Protein AF-A0AAD9PSX9-F1 (afdb_monomer_lite)

InterPro domains:
  IPR021893 ZMYM2-like/QRICH1, C-terminal domain [PF12012] (114-199)
  IPR052787 Mitochondrial antiviral-signaling domain-containing protein [PTHR21446] (21-199)

Organism: Acropora cervicornis (NCBI:txid6130)

Foldseek 3Di:
DDDDDDDPDPDPVVVVVVVVVVVVVVVVVVVCVVVVVPPDDDDDDDDPVLVVLLLVLAFPVDGAQVNLLLLLLCLCCVFADPDDLPCLFVDFLQQKDWDADPVRWIKIWGDDDPPDPPDDPPDDPPPPPPGTIQTADPPDNRSGNVVSSVVLSQQDDPVDGTSAAAFDDPVRDDPPDRHGGDPGHDDSVCSVCSVVVSSVD

Structure (mmCIF, N/CA/C/O backbone):
data_AF-A0AAD9PSX9-F1
#
_entry.id   AF-A0AAD9PSX9-F1
#
loop_
_atom_site.group_PDB
_atom_site.id
_atom_site.type_symbol
_atom_site.label_atom_id
_atom_site.label_alt_id
_atom_site.label_comp_id
_atom_site.label_asym_id
_atom_site.label_entity_id
_atom_site.label_seq_id
_atom_site.pdbx_PDB_ins_code
_atom_site.Cartn_x
_atom_site.Cartn_y
_atom_site.Cartn_z
_atom_site.occupancy
_atom_site.B_iso_or_equiv
_atom_site.auth_seq_id
_atom_site.auth_comp_id
_atom_site.auth_asym_id
_atom_site.auth_atom_id
_atom_site.pdbx_PDB_model_num
ATOM 1 N N . MET A 1 1 ? -11.843 -45.247 50.393 1.00 39.25 1 MET A N 1
ATOM 2 C CA . MET A 1 1 ? -12.042 -44.737 49.027 1.00 39.25 1 MET A CA 1
ATOM 3 C C . MET A 1 1 ? -12.814 -43.445 49.201 1.00 39.25 1 MET A C 1
ATOM 5 O O . MET A 1 1 ? -14.026 -43.482 49.328 1.00 39.25 1 MET A O 1
ATOM 9 N N . PHE A 1 2 ? -12.079 -42.367 49.469 1.00 36.53 2 PHE A N 1
ATOM 10 C CA . PHE A 1 2 ? -12.613 -41.012 49.549 1.00 36.53 2 PHE A CA 1
ATOM 11 C C . PHE A 1 2 ? -12.235 -40.391 48.211 1.00 36.53 2 PHE A C 1
ATOM 13 O O . PHE A 1 2 ? -11.053 -40.129 48.002 1.00 36.53 2 PHE A O 1
ATOM 20 N N . ASP A 1 3 ? -13.196 -40.279 47.302 1.00 40.69 3 ASP A N 1
ATOM 21 C CA . ASP A 1 3 ? -13.053 -39.390 46.156 1.00 40.69 3 ASP A CA 1
ATOM 22 C C . ASP A 1 3 ? -13.451 -38.001 46.647 1.00 40.69 3 ASP A C 1
ATOM 24 O O . ASP A 1 3 ? -14.570 -37.769 47.102 1.00 40.69 3 ASP A O 1
ATOM 28 N N . SER A 1 4 ? -12.451 -37.132 46.675 1.00 45.06 4 SER A N 1
ATOM 29 C CA . SER A 1 4 ? -12.536 -35.712 46.967 1.00 45.06 4 SER A CA 1
ATOM 30 C C . SER A 1 4 ? -13.322 -35.010 45.863 1.00 45.06 4 SER A C 1
ATOM 32 O O . SER A 1 4 ? -12.888 -35.001 44.713 1.00 45.06 4 SER A O 1
ATOM 34 N N . GLU A 1 5 ? -14.459 -34.422 46.233 1.00 47.25 5 GLU A N 1
ATOM 35 C CA . GLU A 1 5 ? -15.106 -33.352 45.476 1.00 47.25 5 GLU A CA 1
ATOM 36 C C . GLU A 1 5 ? -14.092 -32.203 45.334 1.00 47.25 5 GLU A C 1
ATOM 38 O O . GLU A 1 5 ? -13.608 -31.668 46.333 1.00 47.25 5 GLU A O 1
ATOM 43 N N . GLU A 1 6 ? -13.700 -31.890 44.096 1.00 45.91 6 GLU A N 1
ATOM 44 C CA . GLU A 1 6 ? -12.929 -30.687 43.777 1.00 45.91 6 GLU A CA 1
ATOM 45 C C . GLU A 1 6 ? -13.806 -29.465 44.068 1.00 45.91 6 GLU A C 1
ATOM 47 O O . GLU A 1 6 ? -14.824 -29.229 43.419 1.00 45.91 6 GLU A O 1
ATOM 52 N N . ASP A 1 7 ? -13.408 -28.740 45.109 1.00 43.19 7 ASP A N 1
ATOM 53 C CA . ASP A 1 7 ? -13.996 -27.499 45.592 1.00 43.19 7 ASP A CA 1
ATOM 54 C C . ASP A 1 7 ? -13.719 -26.378 44.577 1.00 43.19 7 ASP A C 1
ATOM 56 O O . ASP A 1 7 ? -12.637 -25.790 44.550 1.00 43.19 7 ASP A O 1
ATOM 60 N N . ASP A 1 8 ? -14.689 -26.109 43.700 1.00 54.72 8 ASP A N 1
ATOM 61 C CA . ASP A 1 8 ? -14.712 -24.933 42.821 1.00 54.72 8 ASP A CA 1
ATOM 62 C C . ASP A 1 8 ? -15.138 -23.699 43.633 1.00 54.72 8 ASP A C 1
ATOM 64 O O . ASP A 1 8 ? -16.200 -23.105 43.439 1.00 54.72 8 ASP A O 1
ATOM 68 N N . THR A 1 9 ? -14.333 -23.341 44.632 1.00 52.69 9 THR A N 1
ATOM 69 C CA . THR A 1 9 ? -14.456 -22.057 45.318 1.00 52.69 9 THR A CA 1
ATOM 70 C C . THR A 1 9 ? -13.607 -21.046 44.576 1.00 52.69 9 THR A C 1
ATOM 72 O O . THR A 1 9 ? -12.409 -20.920 44.832 1.00 52.69 9 THR A O 1
ATOM 75 N N . THR A 1 10 ? -14.229 -20.281 43.679 1.00 60.00 10 THR A N 1
ATOM 76 C CA . THR A 1 10 ? -13.710 -18.951 43.354 1.00 60.00 10 THR A CA 1
ATOM 77 C C . THR A 1 10 ? -13.492 -18.216 44.679 1.00 60.00 10 THR A C 1
ATOM 79 O O . THR A 1 10 ? -14.427 -18.081 45.474 1.00 60.00 10 THR A O 1
ATOM 82 N N . ASP A 1 11 ? -12.250 -17.815 44.957 1.00 70.50 11 ASP A N 1
ATOM 83 C CA . ASP A 1 11 ? -11.880 -17.186 46.222 1.00 70.50 11 ASP A CA 1
ATOM 84 C C . ASP A 1 11 ? -12.751 -15.938 46.419 1.00 70.50 11 ASP A C 1
ATOM 86 O O . ASP A 1 11 ? -12.700 -14.982 45.645 1.00 70.50 11 ASP A O 1
ATOM 90 N N . MET A 1 12 ? -13.582 -15.939 47.462 1.00 64.31 12 MET A N 1
ATOM 91 C CA . MET A 1 12 ? -14.434 -14.800 47.813 1.00 64.31 12 MET A CA 1
ATOM 92 C C . MET A 1 12 ? -13.622 -13.503 47.961 1.00 64.31 12 MET A C 1
ATOM 94 O O . MET A 1 12 ? -14.158 -12.419 47.731 1.00 64.31 12 MET A O 1
ATOM 98 N N . ASN A 1 13 ? -12.332 -13.593 48.305 1.00 65.00 13 ASN A N 1
ATOM 99 C CA . ASN A 1 13 ? -11.443 -12.436 48.342 1.00 65.00 13 ASN A CA 1
ATOM 100 C C . ASN A 1 13 ? -11.115 -11.898 46.944 1.00 65.00 13 ASN A C 1
ATOM 102 O O . ASN A 1 13 ? -10.991 -10.685 46.787 1.00 65.00 13 ASN A O 1
ATOM 106 N N . GLU A 1 14 ? -11.004 -12.761 45.934 1.00 66.81 14 GLU A N 1
ATOM 107 C CA . GLU A 1 14 ? -10.746 -12.386 44.540 1.00 66.81 14 GLU A CA 1
ATOM 108 C C . GLU A 1 14 ? -11.951 -11.639 43.947 1.00 66.81 14 GLU A C 1
ATOM 110 O O . GLU A 1 14 ? -11.795 -10.529 43.440 1.00 66.81 14 GLU A O 1
ATOM 115 N N . ILE A 1 15 ? -13.170 -12.149 44.161 1.00 68.44 15 ILE A N 1
ATOM 116 C CA . ILE A 1 15 ? -14.424 -11.494 43.735 1.00 68.44 15 ILE A CA 1
ATOM 117 C C . ILE A 1 15 ? -14.578 -10.107 44.382 1.00 68.44 15 ILE A C 1
ATOM 119 O O . ILE A 1 15 ? -14.966 -9.131 43.734 1.00 68.44 15 ILE A O 1
ATOM 123 N N . VAL A 1 16 ? -14.263 -9.995 45.676 1.00 73.31 16 VAL A N 1
ATOM 124 C CA . VAL A 1 16 ? -14.323 -8.718 46.404 1.00 73.31 16 VAL A CA 1
ATOM 125 C C . VAL A 1 16 ? -13.256 -7.738 45.900 1.00 73.31 16 VAL A C 1
ATOM 127 O O . VAL A 1 16 ? -13.535 -6.541 45.790 1.00 73.31 16 VAL A O 1
ATOM 130 N N . CYS A 1 17 ? -12.059 -8.221 45.553 1.00 74.75 17 CYS A N 1
ATOM 131 C CA . CYS A 1 17 ? -10.999 -7.394 44.975 1.00 74.75 17 CYS A CA 1
ATOM 132 C C . CYS A 1 17 ? -11.378 -6.849 43.591 1.00 74.75 17 CYS A C 1
ATOM 134 O O . CYS A 1 17 ? -11.156 -5.664 43.332 1.00 74.75 17 CYS A O 1
ATOM 136 N N . GLU A 1 18 ? -11.989 -7.661 42.726 1.00 76.19 18 GLU A N 1
ATOM 137 C CA . GLU A 1 18 ? -12.479 -7.211 41.416 1.00 76.19 18 GLU A CA 1
ATOM 138 C C . GLU A 1 18 ? -13.579 -6.152 41.548 1.00 76.19 18 GLU A C 1
ATOM 140 O O . GLU A 1 18 ? -13.517 -5.099 40.907 1.00 76.19 18 GLU A O 1
ATOM 145 N N . ALA A 1 19 ? -14.557 -6.381 42.431 1.00 78.12 19 ALA A N 1
ATOM 146 C CA . ALA A 1 19 ? -15.642 -5.433 42.671 1.00 78.12 19 ALA A CA 1
ATOM 147 C C . ALA A 1 19 ? -15.126 -4.078 43.190 1.00 78.12 19 ALA A C 1
ATOM 149 O O . ALA A 1 19 ? -15.585 -3.022 42.746 1.00 78.12 19 ALA A O 1
ATOM 150 N N . LEU A 1 20 ? -14.140 -4.097 44.093 1.00 83.88 20 LEU A N 1
ATOM 151 C CA . LEU A 1 20 ? -13.502 -2.884 44.603 1.00 83.88 20 LEU A CA 1
ATOM 152 C C . LEU A 1 20 ? -12.682 -2.175 43.516 1.00 83.88 20 LEU A C 1
ATOM 154 O O . LEU A 1 20 ? -12.738 -0.950 43.402 1.00 83.88 20 LEU A O 1
ATOM 158 N N . SER A 1 21 ? -11.955 -2.934 42.693 1.00 84.44 21 SER A N 1
ATOM 159 C CA . SER A 1 21 ? -11.194 -2.401 41.559 1.00 84.44 21 SER A CA 1
ATOM 160 C C . SER A 1 21 ? -12.100 -1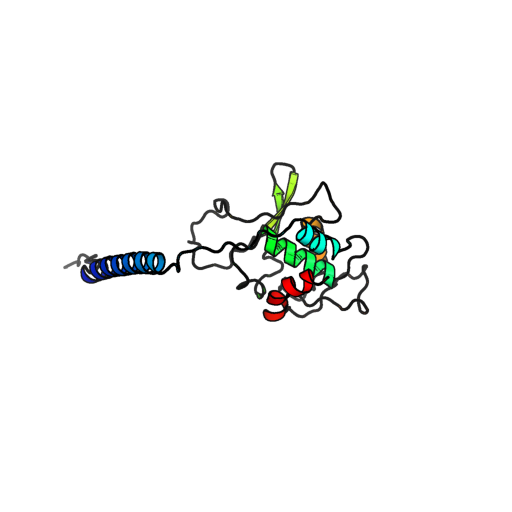.664 40.568 1.00 84.44 21 SER A C 1
ATOM 162 O O . SER A 1 21 ? -11.780 -0.550 40.150 1.00 84.44 21 SER A O 1
ATOM 164 N N . ASN A 1 22 ? -13.269 -2.229 40.255 1.00 88.56 22 ASN A N 1
ATOM 165 C CA . ASN A 1 22 ? -14.242 -1.602 39.360 1.00 88.56 22 ASN A CA 1
ATOM 166 C C . ASN A 1 22 ? -14.808 -0.299 39.945 1.00 88.56 22 ASN A C 1
ATOM 168 O O . ASN A 1 22 ? -14.878 0.704 39.240 1.00 88.56 22 ASN A O 1
ATOM 172 N N . GLN A 1 23 ? -15.119 -0.262 41.246 1.00 90.12 23 GLN A N 1
ATOM 173 C CA . GLN A 1 23 ? -15.571 0.972 41.906 1.00 90.12 23 GLN A CA 1
ATOM 174 C C . GLN A 1 23 ? -14.511 2.079 41.877 1.00 90.12 23 GLN A C 1
ATOM 176 O O . GLN A 1 23 ? -14.830 3.245 41.638 1.00 90.12 23 GLN A O 1
ATOM 181 N N . VAL A 1 24 ? -13.241 1.732 42.109 1.00 90.94 24 VAL A N 1
ATOM 182 C CA . VAL A 1 24 ? -12.131 2.694 42.027 1.00 90.94 24 VAL A CA 1
ATOM 183 C C . VAL A 1 24 ? -11.959 3.196 40.592 1.00 90.94 24 VAL A C 1
ATOM 185 O O . VAL A 1 24 ? -11.741 4.393 40.389 1.00 90.94 24 VAL A O 1
ATOM 188 N N . PHE A 1 25 ? -12.092 2.316 39.598 1.00 87.94 25 PHE A N 1
ATOM 189 C CA . PHE A 1 25 ? -12.044 2.683 38.184 1.00 87.94 25 PHE A CA 1
ATOM 190 C C . PHE A 1 25 ? -13.162 3.667 37.812 1.00 87.94 25 PHE A C 1
ATOM 192 O O . PHE A 1 25 ? -12.871 4.737 37.279 1.00 87.94 25 PHE A O 1
ATOM 199 N N . GLU A 1 26 ? -14.414 3.370 38.172 1.00 90.38 26 GLU A N 1
ATOM 200 C CA . GLU A 1 26 ? -15.566 4.246 37.920 1.00 90.38 26 GLU A CA 1
ATOM 201 C C . GLU A 1 26 ? -15.407 5.616 38.595 1.00 90.38 26 GLU A C 1
ATOM 203 O O . GLU A 1 26 ? -15.615 6.659 37.968 1.00 90.38 26 GLU A O 1
ATOM 208 N N . ALA A 1 27 ? -14.979 5.642 39.861 1.00 90.94 27 ALA A N 1
ATOM 209 C CA . ALA A 1 27 ? -14.731 6.888 40.582 1.00 90.94 27 ALA A CA 1
ATOM 210 C C . ALA A 1 27 ? -13.619 7.721 39.920 1.00 90.94 27 ALA A C 1
ATOM 212 O O . ALA A 1 27 ? -13.732 8.946 39.809 1.00 90.94 27 ALA A O 1
ATOM 213 N N . THR A 1 28 ? -12.566 7.058 39.435 1.00 89.00 28 THR A N 1
ATOM 214 C CA . THR A 1 28 ? -11.467 7.701 38.703 1.00 89.00 28 THR A CA 1
ATOM 215 C C . THR A 1 28 ? -11.947 8.250 37.359 1.00 89.00 28 THR A C 1
ATOM 217 O O . THR A 1 28 ? -11.592 9.370 37.001 1.00 89.00 28 THR A O 1
ATOM 220 N N . GLU A 1 29 ? -12.797 7.521 36.632 1.00 88.12 29 GLU A N 1
ATOM 221 C CA . GLU A 1 29 ? -13.394 7.982 35.375 1.00 88.12 29 GLU A CA 1
ATOM 222 C C . GLU A 1 29 ? -14.243 9.248 35.584 1.00 88.12 29 GLU A C 1
ATOM 224 O O . GLU A 1 29 ? -14.122 10.215 34.826 1.00 88.12 29 GLU A O 1
ATOM 229 N N . VAL A 1 30 ? -15.070 9.279 36.635 1.00 89.81 30 VAL A N 1
ATOM 230 C CA . VAL A 1 30 ? -15.878 10.454 37.005 1.00 89.81 30 VAL A CA 1
ATOM 231 C C . VAL A 1 30 ? -14.990 11.651 37.348 1.00 89.81 30 VAL A C 1
ATOM 233 O O . VAL A 1 30 ? -15.263 12.769 36.904 1.00 89.81 30 VAL A O 1
ATOM 236 N N . GLU A 1 31 ? -13.907 11.437 38.093 1.00 90.88 31 GLU A N 1
ATOM 237 C CA . GLU A 1 31 ? -12.969 12.501 38.452 1.00 90.88 31 GLU A CA 1
ATOM 238 C C . GLU A 1 31 ? -12.190 13.021 37.231 1.00 90.88 31 GLU A C 1
ATOM 240 O O . GLU A 1 31 ? -12.073 14.234 37.052 1.00 90.88 31 GLU A O 1
ATOM 245 N N . LEU A 1 32 ? -11.741 12.141 36.330 1.00 89.00 32 LEU A N 1
ATOM 246 C CA . LEU A 1 32 ? -11.106 12.521 35.060 1.00 89.00 32 LEU A CA 1
ATOM 247 C C . LEU A 1 32 ? -12.062 13.322 34.165 1.00 89.00 32 LEU A C 1
ATOM 249 O O . LEU A 1 32 ? -11.658 14.317 33.556 1.00 89.00 32 LEU A O 1
ATOM 253 N N . LYS A 1 33 ? -13.348 12.945 34.129 1.00 87.69 33 LYS A N 1
ATOM 254 C CA . LYS A 1 33 ? -14.407 13.727 33.473 1.00 87.69 33 LYS A CA 1
ATOM 255 C C . LYS A 1 33 ? -14.557 15.108 34.111 1.00 87.69 33 LYS A C 1
ATOM 257 O O . LYS A 1 33 ? -14.578 16.103 33.387 1.00 87.69 33 LYS A O 1
ATOM 262 N N . ARG A 1 34 ? -14.598 15.192 35.447 1.00 88.31 34 ARG A N 1
ATOM 263 C CA . ARG A 1 34 ? -14.709 16.454 36.205 1.00 88.31 34 ARG A CA 1
ATOM 264 C C . ARG A 1 34 ? -13.516 17.386 35.976 1.00 88.31 34 ARG A C 1
ATOM 266 O O . ARG A 1 34 ? -13.700 18.596 35.884 1.00 88.31 34 ARG A O 1
ATOM 273 N N . GLN A 1 35 ? -12.314 16.827 35.857 1.00 90.06 35 GLN A N 1
ATOM 274 C CA . GLN A 1 35 ? -11.079 17.556 35.553 1.00 90.06 35 GLN A CA 1
ATOM 275 C C . GLN A 1 35 ? -10.977 17.990 34.077 1.00 90.06 35 GLN A C 1
ATOM 277 O O . GLN A 1 35 ? -10.044 18.700 33.711 1.00 90.06 35 GLN A O 1
ATOM 282 N N . GLY A 1 36 ? -11.933 17.596 33.227 1.00 82.38 36 GLY A N 1
ATOM 283 C CA . GLY A 1 36 ? -11.972 17.963 31.811 1.00 82.38 36 GLY A CA 1
ATOM 284 C C . GLY A 1 36 ? -11.115 17.081 30.899 1.00 82.38 36 GLY A C 1
ATOM 285 O O . GLY A 1 36 ? -11.083 17.320 29.695 1.00 82.38 36 GLY A O 1
ATOM 286 N N . PHE A 1 37 ? -10.478 16.029 31.427 1.00 79.75 37 PHE A N 1
ATOM 287 C CA . PHE A 1 37 ? -9.672 15.083 30.642 1.00 79.75 37 PHE A CA 1
ATOM 288 C C . PHE A 1 37 ? -10.510 14.158 29.751 1.00 79.75 37 PHE A C 1
ATOM 290 O O . PHE A 1 37 ? -9.970 13.506 28.865 1.00 79.75 37 PHE A O 1
ATOM 297 N N . ALA A 1 38 ? -11.831 14.121 29.945 1.00 74.38 38 ALA A N 1
ATOM 298 C CA . ALA A 1 38 ? -12.749 13.372 29.088 1.00 74.38 38 ALA A CA 1
ATOM 299 C C . ALA A 1 38 ? -13.230 14.150 27.853 1.00 74.38 38 ALA A C 1
ATOM 301 O O . ALA A 1 38 ? -14.072 13.653 27.103 1.00 74.38 38 ALA A O 1
ATOM 302 N N . LYS A 1 39 ? -12.744 15.380 27.638 1.00 74.50 39 LYS A N 1
ATOM 303 C CA . LYS A 1 39 ? -13.053 16.125 26.419 1.00 74.50 39 LYS A CA 1
ATOM 304 C C . LYS A 1 39 ? -12.340 15.450 25.247 1.00 74.50 39 LYS A C 1
ATOM 306 O O . LYS A 1 39 ? -11.133 15.588 25.080 1.00 74.50 39 LYS A O 1
ATOM 311 N N . VAL A 1 40 ? -13.102 14.726 24.434 1.00 74.19 40 VAL A N 1
ATOM 312 C CA . VAL A 1 40 ? -12.605 14.159 23.180 1.00 74.19 40 VAL A CA 1
ATOM 313 C C . VAL A 1 40 ? -12.436 15.299 22.180 1.00 74.19 40 VAL A C 1
ATOM 315 O O . VAL A 1 40 ? -13.413 15.873 21.699 1.00 74.19 40 VAL A O 1
ATOM 318 N N . GLU A 1 41 ? -11.189 15.654 21.885 1.00 75.44 41 GLU A N 1
ATOM 319 C 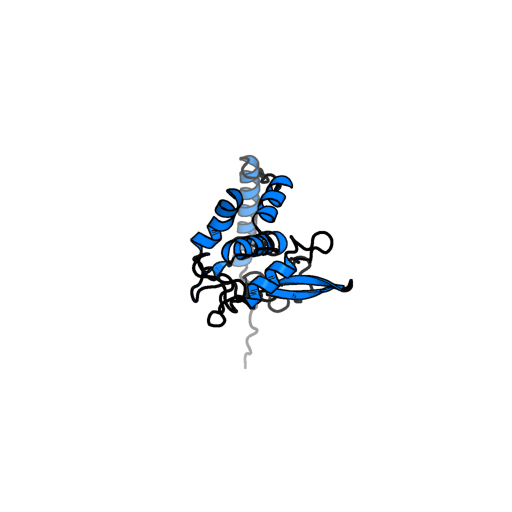CA . GLU A 1 41 ? -10.871 16.518 20.752 1.00 75.44 41 GLU A CA 1
ATOM 320 C C . GLU A 1 41 ? -10.748 15.637 19.514 1.00 75.44 41 GLU A C 1
ATOM 322 O O . GLU A 1 41 ? -9.755 14.939 19.312 1.00 75.44 41 GLU A O 1
ATOM 327 N N . HIS A 1 42 ? -11.810 15.615 18.711 1.00 73.56 42 HIS A N 1
ATOM 328 C CA . HIS A 1 42 ? -11.767 14.938 17.426 1.00 73.56 42 HIS A CA 1
ATOM 329 C C . HIS A 1 42 ? -10.793 15.675 16.508 1.00 73.56 42 HIS A C 1
ATOM 331 O O . HIS A 1 42 ? -10.876 16.894 16.353 1.00 73.56 42 HIS A O 1
ATOM 337 N N . HIS A 1 43 ? -9.878 14.928 15.891 1.00 73.69 43 HIS A N 1
ATOM 338 C CA . HIS A 1 43 ? -9.083 15.456 14.792 1.00 73.69 43 HIS A CA 1
ATOM 339 C C . HIS A 1 43 ? -10.006 15.934 13.671 1.00 73.69 43 HIS A C 1
ATOM 341 O O . HIS A 1 43 ? -11.053 15.328 13.423 1.00 73.69 43 HIS A O 1
ATOM 347 N N . GLU A 1 44 ? -9.612 17.016 13.001 1.00 77.00 44 GLU A N 1
ATOM 348 C CA . GLU A 1 44 ? -10.351 17.492 11.838 1.00 77.00 44 GLU A CA 1
ATOM 349 C C . GLU A 1 44 ? -10.433 16.381 10.777 1.00 77.00 44 GLU A C 1
ATOM 351 O O . GLU A 1 44 ? -9.459 15.639 10.584 1.00 77.00 44 GLU A O 1
ATOM 356 N N . PRO A 1 45 ? -11.587 16.227 10.102 1.00 78.94 45 PRO A N 1
ATOM 357 C CA . PRO A 1 45 ? -11.713 15.292 8.994 1.00 78.94 45 PRO A CA 1
ATOM 358 C C . PRO A 1 45 ? -10.666 15.574 7.913 1.00 78.94 45 PRO A C 1
ATOM 360 O O . PRO A 1 45 ? -10.338 16.729 7.646 1.00 78.94 45 PRO A O 1
ATOM 363 N N . ILE A 1 46 ? -10.181 14.523 7.244 1.00 77.12 46 ILE A N 1
ATOM 364 C CA . ILE A 1 46 ? -9.315 14.696 6.073 1.00 77.12 46 ILE A CA 1
ATOM 365 C C . ILE A 1 46 ? -10.126 15.419 4.993 1.00 77.12 46 ILE A C 1
ATOM 367 O O . ILE A 1 46 ? -11.177 14.932 4.571 1.00 77.12 46 ILE A O 1
ATOM 371 N N . LEU A 1 47 ? -9.644 16.582 4.558 1.00 82.25 47 LEU A N 1
ATOM 372 C CA . LEU A 1 47 ? -10.314 17.383 3.542 1.00 82.25 47 LEU A CA 1
ATOM 373 C C . LEU A 1 47 ? -10.241 16.689 2.178 1.00 82.25 47 LEU A C 1
ATOM 375 O O . LEU A 1 47 ? -9.232 16.077 1.822 1.00 82.25 47 LEU A O 1
ATOM 379 N N . THR A 1 48 ? -11.286 16.849 1.365 1.00 80.31 48 THR A N 1
ATOM 380 C CA . THR A 1 48 ? -11.329 16.322 -0.011 1.00 80.31 48 THR A CA 1
ATOM 381 C C . THR A 1 48 ? -10.151 16.818 -0.854 1.00 80.31 48 THR A C 1
ATOM 383 O O . THR A 1 48 ? -9.633 16.088 -1.693 1.00 80.31 48 THR A O 1
ATOM 386 N N . GLU A 1 49 ? -9.694 18.046 -0.607 1.00 82.56 49 GLU A N 1
ATOM 387 C CA . GLU A 1 49 ? -8.530 18.639 -1.271 1.00 82.56 49 GLU A CA 1
ATOM 388 C C . GLU A 1 49 ? -7.223 17.924 -0.909 1.00 82.56 49 GLU A C 1
ATOM 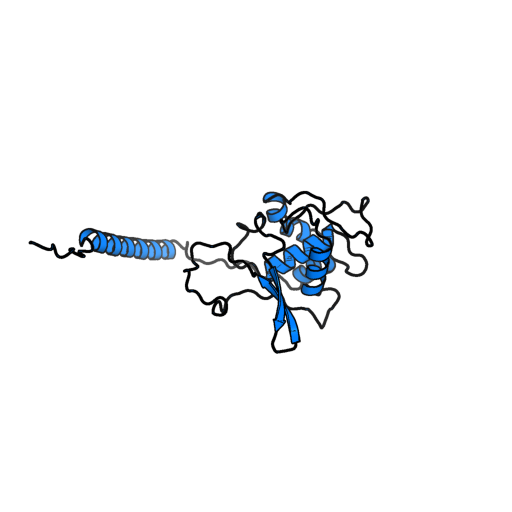390 O O . GLU A 1 49 ? -6.365 17.735 -1.769 1.00 82.56 49 GLU A O 1
ATOM 395 N N . ASP A 1 50 ? -7.072 17.481 0.340 1.00 81.06 50 ASP A N 1
ATOM 396 C CA . ASP A 1 50 ? -5.889 16.738 0.772 1.00 81.06 50 ASP A CA 1
ATOM 397 C C . ASP A 1 50 ? -5.895 15.316 0.210 1.00 81.06 50 ASP A C 1
ATOM 399 O O . ASP A 1 50 ? -4.861 14.836 -0.253 1.00 81.06 50 ASP A O 1
ATOM 403 N N . LEU A 1 51 ? -7.066 14.671 0.139 1.00 80.75 51 LEU A N 1
ATOM 404 C CA . LEU A 1 51 ? -7.217 13.408 -0.594 1.00 80.75 51 LEU A CA 1
ATOM 405 C C . LEU A 1 51 ? -6.853 13.577 -2.072 1.00 80.75 51 LEU A C 1
ATOM 407 O O . LEU A 1 51 ? -6.145 12.740 -2.630 1.00 80.75 51 LEU A O 1
ATOM 411 N N . ALA A 1 52 ? -7.276 14.678 -2.700 1.00 81.44 52 ALA A N 1
ATOM 412 C CA . ALA A 1 52 ? -6.945 14.965 -4.089 1.00 81.44 52 ALA A CA 1
ATOM 413 C C . ALA A 1 52 ? -5.431 15.113 -4.305 1.00 81.44 52 ALA A C 1
ATOM 415 O O . ALA A 1 52 ? -4.924 14.564 -5.283 1.00 81.44 52 ALA A O 1
ATOM 416 N N . LYS A 1 53 ? -4.695 15.770 -3.395 1.00 81.00 53 LYS A N 1
ATOM 417 C CA . LYS A 1 53 ? -3.217 15.859 -3.447 1.00 81.00 53 LYS A CA 1
ATOM 418 C C . LYS A 1 53 ? -2.565 14.480 -3.382 1.00 81.00 53 LYS A C 1
ATOM 420 O O . LYS A 1 53 ? -1.726 14.140 -4.210 1.00 81.00 53 LYS A O 1
ATOM 425 N N . ILE A 1 54 ? -3.016 13.644 -2.447 1.00 80.44 54 ILE A N 1
ATOM 426 C CA . ILE A 1 54 ? -2.502 12.278 -2.302 1.00 80.44 54 ILE A CA 1
ATOM 427 C C . ILE A 1 54 ? -2.741 11.478 -3.583 1.00 80.44 54 ILE A C 1
ATOM 429 O O . ILE A 1 54 ? -1.828 10.819 -4.079 1.00 80.44 54 ILE A O 1
ATOM 433 N N . TYR A 1 55 ? -3.939 11.570 -4.159 1.00 81.38 55 TYR A N 1
ATOM 434 C CA . TYR A 1 55 ? -4.266 10.868 -5.395 1.00 81.38 55 TYR A CA 1
ATOM 435 C C . TYR A 1 55 ? -3.540 11.416 -6.625 1.00 81.38 55 TYR A C 1
ATOM 437 O O . TYR A 1 55 ? -3.221 10.637 -7.516 1.00 81.38 55 TYR A O 1
ATOM 445 N N . SER A 1 56 ? -3.232 12.713 -6.671 1.00 81.19 56 SER A N 1
ATOM 446 C CA . SER A 1 56 ? -2.464 13.317 -7.770 1.00 81.19 56 SER A CA 1
ATOM 447 C C . SER A 1 56 ? -0.952 13.090 -7.661 1.00 81.19 56 SER A C 1
ATOM 449 O O . SER A 1 56 ? -0.247 13.261 -8.651 1.00 81.19 56 SER A O 1
ATOM 451 N N . SER A 1 57 ? -0.451 12.621 -6.512 1.00 80.38 57 SER A N 1
ATOM 452 C CA . SER A 1 57 ? 0.958 12.227 -6.342 1.00 80.38 57 SER A CA 1
ATOM 453 C C . SER A 1 57 ? 1.356 10.947 -7.098 1.00 80.38 57 SER A C 1
ATOM 455 O O . SER A 1 57 ? 2.545 10.639 -7.201 1.00 80.38 57 SER A O 1
ATOM 457 N N . TYR A 1 58 ? 0.381 10.198 -7.624 1.00 87.31 58 TYR A N 1
ATOM 458 C CA . TYR A 1 58 ? 0.588 8.972 -8.389 1.00 87.31 58 TYR A CA 1
ATOM 459 C C . TYR A 1 58 ? -0.032 9.099 -9.782 1.00 87.31 58 TYR A C 1
ATOM 461 O O . TYR A 1 58 ? -1.244 9.264 -9.916 1.00 87.31 58 TYR A O 1
ATOM 469 N N . ASP A 1 59 ? 0.804 8.981 -10.815 1.00 87.88 59 ASP A N 1
ATOM 470 C CA . ASP A 1 59 ? 0.352 8.886 -12.201 1.00 87.88 59 ASP A CA 1
ATOM 471 C C . ASP A 1 59 ? 0.389 7.418 -12.662 1.00 87.88 59 ASP A C 1
ATOM 473 O O . ASP A 1 59 ? 1.471 6.848 -12.834 1.00 87.88 59 ASP A O 1
ATOM 477 N N . PRO A 1 60 ? -0.767 6.779 -12.898 1.00 86.25 60 PRO A N 1
ATOM 478 C CA . PRO A 1 60 ? -0.819 5.411 -13.407 1.00 86.25 60 PRO A CA 1
ATOM 479 C C . PRO A 1 60 ? -0.324 5.280 -14.854 1.00 86.25 60 PRO A C 1
ATOM 481 O O . PRO A 1 60 ? -0.051 4.163 -15.290 1.00 86.25 60 PRO A O 1
ATOM 484 N N . SER A 1 61 ? -0.223 6.383 -15.602 1.00 87.19 61 SER A N 1
ATOM 485 C CA . SER A 1 61 ? 0.277 6.402 -16.985 1.00 87.19 61 SER A CA 1
ATOM 486 C C . SER A 1 61 ? 1.802 6.361 -17.053 1.00 87.19 61 SER A C 1
ATOM 488 O O . SER A 1 61 ? 2.354 5.972 -18.077 1.00 87.19 61 SER A O 1
ATOM 490 N N . SER A 1 62 ? 2.466 6.772 -15.971 1.00 87.31 62 SER A N 1
ATOM 491 C CA . SER A 1 62 ? 3.921 6.792 -15.819 1.00 87.31 62 SER A CA 1
ATOM 492 C C . SER A 1 62 ? 4.294 6.357 -14.392 1.00 87.31 62 SER A C 1
ATOM 494 O O . SER A 1 62 ? 4.825 7.157 -13.613 1.00 87.31 62 SER A O 1
ATOM 496 N N . PRO A 1 63 ? 3.978 5.109 -14.003 1.00 87.88 63 PRO A N 1
ATOM 497 C CA . PRO A 1 63 ? 4.126 4.658 -12.629 1.00 87.88 63 PRO A CA 1
ATOM 498 C C . PRO A 1 63 ? 5.602 4.481 -12.257 1.00 87.88 63 PRO A C 1
ATOM 500 O O . PRO A 1 63 ? 6.340 3.747 -12.915 1.00 87.88 63 PRO A O 1
ATOM 503 N N . ASP A 1 64 ? 6.018 5.064 -11.134 1.00 90.69 64 ASP A N 1
ATOM 504 C CA . ASP A 1 64 ? 7.327 4.795 -10.539 1.00 90.69 64 ASP A CA 1
ATOM 505 C C . ASP A 1 64 ? 7.203 3.968 -9.243 1.00 90.69 64 ASP A C 1
ATOM 507 O O . ASP A 1 64 ? 6.159 3.978 -8.579 1.00 90.69 64 ASP A O 1
ATOM 511 N N . PRO A 1 65 ? 8.261 3.243 -8.830 1.00 92.94 65 PRO A N 1
ATOM 512 C CA . PRO A 1 65 ? 8.193 2.347 -7.680 1.00 92.94 65 PRO A CA 1
ATOM 513 C C . PRO A 1 65 ? 7.852 3.054 -6.363 1.00 92.94 65 PRO A C 1
ATOM 515 O O . PRO A 1 65 ? 7.295 2.431 -5.458 1.00 92.94 65 PRO A O 1
ATOM 518 N N . LYS A 1 66 ? 8.215 4.334 -6.226 1.00 92.00 66 LYS A N 1
ATOM 519 C CA . LYS A 1 66 ? 8.042 5.104 -4.995 1.00 92.00 66 LYS A CA 1
ATOM 520 C C . LYS A 1 66 ? 6.630 5.681 -4.909 1.00 92.00 66 LYS A C 1
ATOM 522 O O . LYS A 1 66 ? 5.989 5.477 -3.880 1.00 92.00 66 LYS A O 1
ATOM 527 N N . SER A 1 67 ? 6.136 6.349 -5.954 1.00 91.25 67 SER A N 1
ATOM 528 C CA . SER A 1 67 ? 4.764 6.888 -5.970 1.00 91.25 67 SER A CA 1
ATOM 529 C C . SER A 1 67 ? 3.723 5.777 -5.853 1.00 91.25 67 SER A C 1
ATOM 531 O O . SER A 1 67 ? 2.819 5.877 -5.022 1.00 91.25 67 SER A O 1
ATOM 533 N N . LEU A 1 68 ? 3.914 4.662 -6.570 1.00 93.19 68 LEU A N 1
ATOM 534 C CA . LEU A 1 68 ? 3.052 3.485 -6.468 1.00 93.19 68 LEU A CA 1
ATOM 535 C C . LEU A 1 68 ? 2.993 2.958 -5.030 1.00 93.19 68 LEU A C 1
ATOM 537 O O . LEU A 1 68 ? 1.914 2.707 -4.495 1.00 93.19 68 LEU A O 1
ATOM 541 N N . GLN A 1 69 ? 4.152 2.814 -4.382 1.00 93.81 69 GLN A N 1
ATOM 542 C CA . GLN A 1 69 ? 4.206 2.363 -2.996 1.00 93.81 69 GLN A CA 1
ATOM 543 C C . GLN A 1 69 ? 3.494 3.331 -2.049 1.00 93.81 69 GLN A C 1
ATOM 545 O O . GLN A 1 69 ? 2.809 2.880 -1.136 1.00 93.81 69 GLN A O 1
ATOM 550 N N . TYR A 1 70 ? 3.661 4.640 -2.232 1.00 91.88 70 TYR A N 1
ATOM 551 C CA . TYR A 1 70 ? 3.041 5.651 -1.374 1.00 91.88 70 TYR A CA 1
ATOM 552 C C . TYR A 1 70 ? 1.523 5.647 -1.507 1.00 91.88 70 TYR A C 1
ATOM 554 O O . TYR A 1 70 ? 0.818 5.650 -0.498 1.00 91.88 70 TYR A O 1
ATOM 562 N N . PHE A 1 71 ? 1.034 5.554 -2.739 1.00 91.88 71 PHE A N 1
ATOM 563 C CA . PHE A 1 71 ? -0.384 5.456 -3.037 1.00 91.88 71 PHE A CA 1
ATOM 564 C C . PHE A 1 71 ? -1.005 4.187 -2.442 1.00 91.88 71 PHE A C 1
ATOM 566 O O . PHE A 1 71 ? -2.040 4.252 -1.777 1.00 91.88 71 PHE A O 1
ATOM 573 N N . VAL A 1 72 ? -0.350 3.033 -2.611 1.00 93.00 72 VAL A N 1
ATOM 574 C CA . VAL A 1 72 ? -0.810 1.759 -2.035 1.00 93.00 72 VAL A CA 1
ATOM 575 C C . VAL A 1 72 ? -0.753 1.784 -0.511 1.00 93.00 72 VAL A C 1
ATOM 577 O O . VAL A 1 72 ? -1.702 1.358 0.143 1.00 93.00 72 VAL A O 1
ATOM 580 N N . TRP A 1 73 ? 0.320 2.325 0.065 1.00 91.81 73 TRP A N 1
ATOM 581 C CA . TRP A 1 73 ? 0.451 2.500 1.508 1.00 91.81 73 TRP A CA 1
ATOM 582 C C . TRP A 1 73 ? -0.682 3.337 2.088 1.00 91.81 73 TRP A C 1
ATOM 584 O O . TRP A 1 73 ? -1.343 2.899 3.029 1.00 91.81 73 TRP A O 1
ATOM 594 N N . PHE A 1 74 ? -0.947 4.502 1.497 1.00 90.50 74 PHE A N 1
ATOM 595 C CA . PHE A 1 74 ? -2.046 5.354 1.923 1.00 90.50 74 PHE A CA 1
ATOM 596 C C . PHE A 1 74 ? -3.391 4.643 1.771 1.00 90.50 74 PHE A C 1
ATOM 598 O O . PHE A 1 74 ? -4.183 4.644 2.706 1.00 90.50 74 PHE A O 1
ATOM 605 N N . SER A 1 75 ? -3.628 3.987 0.634 1.00 90.75 75 SER A N 1
ATOM 606 C CA . SER A 1 75 ? -4.897 3.314 0.352 1.00 90.75 75 SER A CA 1
ATOM 607 C C . SER A 1 75 ? -5.190 2.196 1.355 1.00 90.75 75 SER A C 1
ATOM 609 O O . SER A 1 75 ? -6.305 2.124 1.865 1.00 90.75 75 SER A O 1
ATOM 611 N N . ILE A 1 76 ? -4.192 1.377 1.702 1.00 89.69 76 ILE A N 1
ATOM 612 C CA . ILE A 1 76 ? -4.334 0.336 2.729 1.00 89.69 76 ILE A CA 1
ATOM 613 C C . ILE A 1 76 ? -4.620 0.964 4.098 1.00 89.69 76 ILE A C 1
ATOM 615 O O . ILE A 1 76 ? -5.530 0.524 4.795 1.00 89.69 76 ILE A O 1
ATOM 619 N N . ILE A 1 77 ? -3.875 2.001 4.489 1.00 86.62 77 ILE A N 1
ATOM 620 C CA . ILE A 1 77 ? -4.066 2.664 5.787 1.00 86.62 77 ILE A CA 1
ATOM 621 C C . ILE A 1 77 ? -5.455 3.302 5.883 1.00 86.62 77 ILE A C 1
ATOM 623 O O . ILE A 1 77 ? -6.117 3.166 6.906 1.00 86.62 77 ILE A O 1
ATOM 627 N N . PHE A 1 78 ? -5.895 3.969 4.818 1.00 86.31 78 PHE A N 1
ATOM 628 C CA . PHE A 1 78 ? -7.154 4.703 4.764 1.00 86.31 78 PHE A CA 1
ATOM 629 C C . PHE A 1 78 ? -8.380 3.780 4.769 1.00 86.31 78 PHE A C 1
ATOM 631 O O . PHE A 1 78 ? -9.363 4.096 5.430 1.00 86.31 78 PHE A O 1
ATOM 638 N N . HIS A 1 79 ? -8.325 2.644 4.064 1.00 86.25 79 HIS A N 1
ATOM 639 C CA . HIS A 1 79 ? -9.485 1.755 3.913 1.00 86.25 79 HIS A CA 1
ATOM 640 C C . HIS A 1 79 ? -9.494 0.551 4.866 1.00 86.25 79 HIS A C 1
ATOM 642 O O . HIS A 1 79 ? -10.569 0.045 5.176 1.00 86.25 79 HIS A O 1
ATOM 648 N N . LEU A 1 80 ? -8.325 0.042 5.281 1.00 80.81 80 LEU A N 1
ATOM 649 C CA . LEU A 1 80 ? -8.214 -1.278 5.925 1.00 80.81 80 LEU A CA 1
ATOM 650 C C . LEU A 1 80 ? -7.685 -1.230 7.362 1.00 80.81 80 LEU A C 1
ATOM 652 O O . LEU A 1 80 ? -7.957 -2.138 8.141 1.00 80.81 80 LEU A O 1
ATOM 656 N N . ILE A 1 81 ? -6.909 -0.213 7.746 1.00 65.94 81 ILE A N 1
ATOM 657 C CA . ILE A 1 81 ? -6.184 -0.244 9.024 1.00 65.94 81 ILE A CA 1
ATOM 658 C C . ILE A 1 81 ? -6.889 0.615 10.077 1.00 65.94 81 ILE A C 1
ATOM 660 O O . ILE A 1 81 ? -6.605 1.798 10.243 1.00 65.94 81 ILE A O 1
ATOM 664 N N . CYS A 1 82 ? -7.742 -0.026 10.880 1.00 57.59 82 CYS A N 1
ATOM 665 C CA . CYS A 1 82 ? -8.392 0.581 12.050 1.00 57.59 82 CYS A CA 1
ATOM 666 C C . CYS A 1 82 ? -7.553 0.507 13.345 1.00 57.59 82 CYS A C 1
ATOM 668 O O . CYS A 1 82 ? -7.996 0.987 14.386 1.00 57.59 82 CYS A O 1
ATOM 670 N N . ARG A 1 83 ? -6.357 -0.109 13.319 1.00 58.66 83 ARG A N 1
ATOM 671 C CA . ARG A 1 83 ? -5.586 -0.479 14.532 1.00 58.66 83 ARG A CA 1
ATOM 672 C C . ARG A 1 83 ? -4.194 0.161 14.648 1.00 58.66 83 ARG A C 1
ATOM 674 O O . ARG A 1 83 ? -3.323 -0.328 15.360 1.00 58.66 83 ARG A O 1
ATOM 681 N N . GLY A 1 84 ? -3.975 1.293 13.981 1.00 59.25 84 GLY A N 1
ATOM 682 C CA . GLY A 1 84 ? -2.747 2.081 14.127 1.00 59.25 84 GLY A CA 1
ATOM 683 C C . GLY A 1 84 ? -1.523 1.501 13.403 1.00 59.25 84 GLY A C 1
ATOM 684 O O . GLY A 1 84 ? -1.630 0.744 12.444 1.00 59.25 84 GLY A O 1
ATOM 685 N N . ARG A 1 85 ? -0.320 1.928 13.813 1.00 68.06 85 ARG A N 1
ATOM 686 C CA . ARG A 1 85 ? 0.946 1.692 13.076 1.00 68.06 85 ARG A CA 1
ATOM 687 C C . ARG A 1 85 ? 1.747 0.475 13.557 1.00 68.06 85 ARG A C 1
ATOM 689 O O . ARG A 1 85 ? 2.827 0.226 13.022 1.00 68.06 85 ARG A O 1
ATOM 696 N N . GLU A 1 86 ? 1.271 -0.238 14.574 1.00 67.06 86 GLU A N 1
ATOM 697 C CA . GLU A 1 86 ? 2.085 -1.181 15.360 1.00 67.06 86 GLU A CA 1
ATOM 698 C C . GLU A 1 86 ? 2.535 -2.401 14.544 1.00 67.06 86 GLU A C 1
ATOM 700 O O . GLU A 1 86 ? 3.715 -2.755 14.569 1.00 67.06 86 GLU A O 1
ATOM 705 N N . ASN A 1 87 ? 1.648 -2.938 13.703 1.00 75.38 87 ASN A N 1
ATOM 706 C CA . ASN A 1 87 ? 1.912 -4.151 12.918 1.00 75.38 87 ASN A CA 1
ATOM 707 C C . ASN A 1 87 ? 2.290 -3.869 11.459 1.00 75.38 87 ASN A C 1
ATOM 709 O O . ASN A 1 87 ? 2.547 -4.785 10.682 1.00 75.38 87 ASN A O 1
ATOM 713 N N . LEU A 1 88 ? 2.406 -2.595 11.071 1.00 82.25 88 LEU A N 1
ATOM 714 C CA . LEU A 1 88 ? 2.632 -2.207 9.678 1.00 82.25 88 LEU A CA 1
ATOM 715 C C . LEU A 1 88 ? 3.902 -2.846 9.095 1.00 82.25 88 LEU A C 1
ATOM 717 O O . LEU A 1 88 ? 3.894 -3.303 7.963 1.00 82.25 88 LEU A O 1
ATOM 721 N N . ARG A 1 89 ? 4.987 -2.946 9.875 1.00 85.56 89 ARG A N 1
ATOM 722 C CA . ARG A 1 89 ? 6.241 -3.588 9.435 1.00 85.56 89 ARG A CA 1
ATOM 723 C C . ARG A 1 89 ? 6.129 -5.113 9.294 1.00 85.56 89 ARG A C 1
ATOM 725 O O . ARG A 1 89 ? 6.920 -5.697 8.555 1.00 85.56 89 ARG A O 1
ATOM 732 N N . LEU A 1 90 ? 5.220 -5.743 10.034 1.00 85.81 90 LEU A N 1
ATOM 733 C CA . LEU A 1 90 ? 5.048 -7.197 10.059 1.00 85.81 90 LEU A CA 1
ATOM 734 C C . LEU A 1 90 ? 4.230 -7.697 8.868 1.00 85.81 90 LEU A C 1
ATOM 736 O O . LEU A 1 90 ? 4.398 -8.846 8.471 1.00 85.81 90 LEU A O 1
ATOM 740 N N . GLN A 1 91 ? 3.458 -6.807 8.236 1.00 87.62 91 GLN A N 1
ATOM 741 C CA . GLN A 1 91 ? 2.670 -7.124 7.052 1.00 87.62 91 GLN A CA 1
ATOM 742 C C . GLN A 1 91 ? 3.502 -7.799 5.965 1.00 87.62 91 GLN A C 1
ATOM 744 O O . GLN A 1 91 ? 4.575 -7.337 5.547 1.00 87.62 91 GLN A O 1
ATOM 749 N N . LYS A 1 92 ? 2.947 -8.900 5.479 1.00 90.12 92 LYS A N 1
ATOM 750 C CA . LYS A 1 92 ? 3.513 -9.739 4.439 1.00 90.12 92 LYS A CA 1
ATOM 751 C C . LYS A 1 92 ? 2.674 -9.637 3.177 1.00 90.12 92 LYS A C 1
ATOM 753 O O . LYS A 1 92 ? 1.533 -9.183 3.203 1.00 90.12 92 LYS A O 1
ATOM 758 N N . ARG A 1 93 ? 3.219 -10.123 2.064 1.00 88.56 93 ARG A N 1
ATOM 759 C CA . ARG A 1 93 ? 2.492 -10.248 0.791 1.00 88.56 93 ARG A CA 1
ATOM 760 C C . ARG A 1 93 ? 1.143 -10.954 0.969 1.00 88.56 93 ARG A C 1
ATOM 762 O O . ARG A 1 93 ? 0.178 -10.584 0.320 1.00 88.56 93 ARG A O 1
ATOM 769 N N . GLN A 1 94 ? 1.094 -11.949 1.853 1.00 87.94 94 GLN A N 1
ATOM 770 C CA . GLN A 1 94 ? -0.087 -12.780 2.093 1.00 87.94 94 GLN A CA 1
ATOM 771 C C . GLN A 1 94 ? -1.070 -12.149 3.092 1.00 87.94 94 GLN A C 1
ATOM 773 O O . GLN A 1 94 ? -2.151 -12.690 3.292 1.00 87.94 94 GLN A O 1
ATOM 778 N N . SER A 1 95 ? -0.711 -11.024 3.729 1.00 85.75 95 SER A N 1
ATOM 779 C CA . SER A 1 95 ? -1.577 -10.351 4.707 1.00 85.75 95 SER A CA 1
ATOM 780 C C . SER A 1 95 ? -2.862 -9.817 4.090 1.00 85.75 95 SER A C 1
ATOM 782 O O . SER A 1 95 ? -3.837 -9.625 4.805 1.00 85.75 95 SER A O 1
ATOM 784 N N . PHE A 1 96 ? -2.881 -9.608 2.776 1.00 88.62 96 PHE A N 1
ATOM 785 C CA . PHE A 1 96 ? -4.010 -9.057 2.042 1.00 88.62 96 PHE A CA 1
ATOM 786 C C . PHE A 1 96 ? -4.380 -9.964 0.874 1.00 88.62 96 PHE A C 1
ATOM 788 O O . PHE A 1 96 ? -3.533 -10.667 0.322 1.00 88.62 96 PHE A O 1
ATOM 795 N N . SER A 1 97 ? -5.648 -9.939 0.484 1.00 89.75 97 SER A N 1
ATOM 796 C CA . SER A 1 97 ? -6.167 -10.684 -0.663 1.00 89.75 97 SER A CA 1
ATOM 797 C C . SER A 1 97 ? -7.185 -9.847 -1.428 1.00 89.75 97 SER A C 1
ATOM 799 O O . SER A 1 97 ? -7.795 -8.934 -0.874 1.00 89.75 97 SER A O 1
ATOM 801 N N . VAL A 1 98 ? -7.335 -10.139 -2.721 1.00 92.88 98 VAL A N 1
ATOM 802 C CA . VAL A 1 98 ? -8.338 -9.520 -3.598 1.00 92.88 98 VAL A CA 1
ATOM 803 C C . VA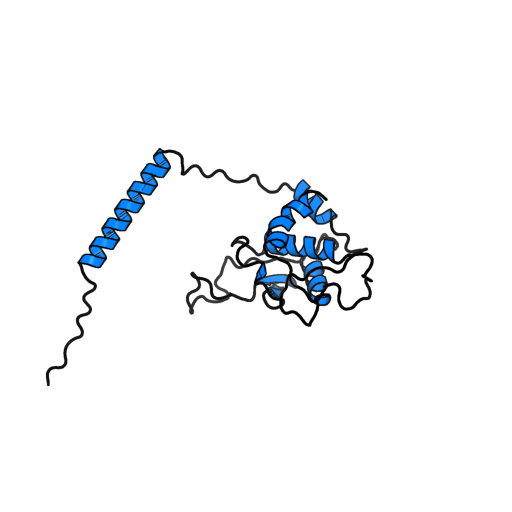L A 1 98 ? -9.487 -10.507 -3.768 1.00 92.88 98 VAL A C 1
ATOM 805 O O . VAL A 1 98 ? -9.251 -11.672 -4.081 1.00 92.88 98 VAL A O 1
ATOM 808 N N . SER A 1 99 ? -10.716 -10.042 -3.587 1.00 92.69 99 SER A N 1
ATOM 809 C CA . SER A 1 99 ? -11.939 -10.807 -3.832 1.00 92.69 99 SER A CA 1
ATOM 810 C C . SER A 1 99 ? -12.926 -9.973 -4.651 1.00 92.69 99 SER A C 1
ATOM 812 O O . SER A 1 99 ? -12.663 -8.814 -4.973 1.00 92.69 99 SER A O 1
ATOM 814 N N . VAL A 1 100 ? -14.041 -10.586 -5.034 1.00 93.94 100 VAL A N 1
ATOM 815 C CA . VAL A 1 100 ? -15.143 -9.966 -5.770 1.00 93.94 100 VAL A CA 1
ATOM 816 C C . VAL A 1 100 ? -16.407 -10.138 -4.945 1.00 93.94 100 VAL A C 1
ATOM 818 O O . VAL A 1 100 ? -16.665 -11.223 -4.423 1.00 93.94 100 VAL A O 1
ATOM 821 N N . ASP A 1 101 ? -17.171 -9.064 -4.784 1.00 91.06 101 ASP A N 1
ATOM 822 C CA . ASP A 1 101 ? -18.410 -9.105 -4.016 1.00 91.06 101 ASP A CA 1
ATOM 823 C C . ASP A 1 101 ? -19.594 -9.642 -4.844 1.00 91.06 101 ASP A C 1
ATOM 825 O O . ASP A 1 101 ? -19.476 -9.968 -6.027 1.00 91.06 101 ASP A O 1
ATOM 829 N N . GLY A 1 102 ? -20.774 -9.723 -4.222 1.00 90.62 102 GLY A N 1
ATOM 830 C CA . GLY A 1 102 ? -21.993 -10.179 -4.900 1.00 90.62 102 GLY A CA 1
ATOM 831 C C . GLY A 1 102 ? -22.474 -9.268 -6.038 1.00 90.62 102 GLY A C 1
ATOM 832 O O . GLY A 1 102 ? -23.313 -9.692 -6.829 1.00 90.62 102 GLY A O 1
ATOM 833 N N . SER A 1 103 ? -21.956 -8.039 -6.136 1.00 91.06 103 SER A N 1
ATOM 834 C CA . SER A 1 103 ? -22.250 -7.090 -7.215 1.00 91.06 103 SER A CA 1
ATOM 835 C C . SER A 1 103 ? -2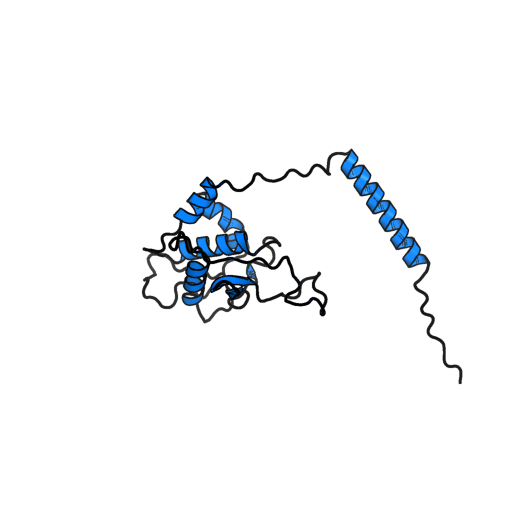1.249 -7.164 -8.375 1.00 91.06 103 SER A C 1
ATOM 837 O O . SER A 1 103 ? -21.453 -6.523 -9.405 1.00 91.06 103 SER A O 1
ATOM 839 N N . GLY A 1 104 ? -20.196 -7.979 -8.244 1.00 91.56 104 GLY A N 1
ATOM 840 C CA . GLY A 1 104 ? -19.127 -8.089 -9.232 1.00 91.56 104 GLY A CA 1
ATOM 841 C C . GLY A 1 104 ? -18.005 -7.066 -9.047 1.00 91.56 104 GLY A C 1
ATOM 842 O O . GLY A 1 104 ? -17.128 -6.993 -9.907 1.00 91.56 104 GLY A O 1
ATOM 843 N N . GLN A 1 105 ? -18.003 -6.302 -7.950 1.00 92.50 105 GLN A N 1
ATOM 844 C CA . GLN A 1 105 ? -16.981 -5.300 -7.669 1.00 92.50 105 GLN A CA 1
ATOM 845 C C . GLN A 1 105 ? -15.792 -5.933 -6.940 1.00 92.50 105 GLN A C 1
ATOM 847 O O . GLN A 1 105 ? -15.950 -6.626 -5.929 1.00 92.50 105 GLN A O 1
ATOM 852 N N . LYS A 1 106 ? -14.579 -5.694 -7.447 1.00 95.12 106 LYS A N 1
ATOM 853 C CA . LYS A 1 106 ? -13.347 -6.127 -6.784 1.00 95.12 106 LYS A CA 1
ATOM 854 C C . LYS A 1 106 ? -13.086 -5.315 -5.523 1.00 95.12 106 LYS A C 1
ATOM 856 O O . LYS A 1 106 ? -13.232 -4.092 -5.510 1.00 95.12 106 LYS A O 1
ATOM 861 N N . TYR A 1 107 ? -12.577 -5.982 -4.498 1.00 94.12 107 TYR A N 1
ATOM 862 C CA . TYR A 1 107 ? -12.102 -5.343 -3.280 1.00 94.12 107 TYR A CA 1
ATOM 863 C C . TYR A 1 107 ? -10.883 -6.059 -2.706 1.00 94.12 107 TYR A C 1
ATOM 865 O O . TYR A 1 107 ? -10.711 -7.267 -2.868 1.00 94.12 107 TYR A O 1
ATOM 873 N N . VAL A 1 108 ? -10.036 -5.302 -2.016 1.00 92.81 108 VAL A N 1
ATOM 874 C CA . VAL A 1 108 ? -8.956 -5.834 -1.180 1.00 92.81 108 VAL A CA 1
ATOM 875 C C . VAL A 1 108 ? -9.440 -5.888 0.263 1.00 92.81 108 VAL A C 1
ATOM 877 O O . VAL A 1 108 ? -10.101 -4.959 0.730 1.00 92.81 108 VAL A O 1
ATOM 880 N N . TYR A 1 109 ? -9.089 -6.959 0.963 1.00 88.69 109 TYR A N 1
ATOM 881 C CA . TYR A 1 109 ? -9.337 -7.149 2.391 1.00 88.69 109 TYR A CA 1
ATOM 882 C C . TYR A 1 109 ? -8.096 -7.757 3.056 1.00 88.69 109 TYR A C 1
ATOM 884 O O . TYR A 1 109 ? -7.206 -8.287 2.376 1.00 88.69 109 TYR A O 1
ATOM 892 N N . GLN A 1 110 ? -8.007 -7.650 4.380 1.00 84.69 110 GLN A N 1
ATOM 893 C CA . GLN A 1 110 ? -6.921 -8.247 5.150 1.00 84.69 110 GLN A CA 1
ATOM 894 C C . GLN A 1 110 ? -7.283 -9.706 5.477 1.00 84.69 110 GLN A C 1
ATOM 896 O O . GLN A 1 110 ? -8.299 -9.967 6.097 1.00 84.69 110 GLN A O 1
ATOM 901 N N . HIS A 1 111 ? -6.477 -10.674 5.029 1.00 71.75 111 HIS A N 1
ATOM 902 C CA . HIS A 1 111 ? -6.780 -12.106 5.186 1.00 71.75 111 HIS A CA 1
ATOM 903 C C . HIS A 1 111 ? -6.142 -12.733 6.437 1.00 71.75 111 HIS A C 1
ATOM 905 O O . HIS A 1 111 ? -6.613 -13.760 6.916 1.00 71.75 111 HIS A O 1
ATOM 911 N N . LEU A 1 112 ? -5.056 -12.144 6.954 1.00 62.38 112 LEU A N 1
ATOM 912 C CA . LEU A 1 112 ? -4.340 -12.664 8.121 1.00 62.38 112 LEU A CA 1
ATOM 913 C C . LEU A 1 112 ? -4.681 -11.865 9.380 1.00 62.38 112 LEU A C 1
ATOM 915 O O . LEU A 1 112 ? -4.187 -10.746 9.560 1.00 62.38 112 LEU A O 1
ATOM 919 N N . ASP A 1 113 ? -5.429 -12.516 10.270 1.00 50.34 113 ASP A N 1
ATOM 920 C CA . ASP A 1 113 ? -5.293 -12.326 11.710 1.00 50.34 113 ASP A CA 1
ATOM 921 C C . ASP A 1 113 ? -3.926 -12.874 12.127 1.00 50.34 113 ASP A C 1
ATOM 923 O O . ASP A 1 113 ? -3.729 -14.069 12.367 1.00 50.34 113 ASP A O 1
ATOM 927 N N . GLU A 1 114 ? -2.928 -11.996 12.198 1.00 47.31 114 GLU A N 1
ATOM 928 C CA . GLU A 1 114 ? -1.853 -12.233 13.154 1.00 47.31 114 GLU A CA 1
ATOM 929 C C . GLU A 1 114 ? -2.530 -12.243 14.526 1.00 47.31 114 GLU A C 1
ATOM 931 O O . GLU A 1 114 ? -2.911 -11.176 14.986 1.00 47.31 114 GLU A O 1
ATOM 936 N N . LEU A 1 115 ? -2.761 -13.440 15.093 1.00 44.72 115 LEU A N 1
ATOM 937 C CA . LEU A 1 115 ? -3.374 -13.694 16.406 1.00 44.72 115 LEU A CA 1
ATOM 938 C C . LEU A 1 115 ? -3.172 -12.509 17.356 1.00 44.72 115 LEU A C 1
ATOM 940 O O . LEU A 1 115 ? -2.112 -12.379 17.971 1.00 44.72 115 LEU A O 1
ATOM 944 N N . ASP A 1 116 ? -4.174 -11.641 17.450 1.00 44.72 116 ASP A N 1
ATOM 945 C CA . ASP A 1 116 ? -4.096 -10.453 18.286 1.00 44.72 116 ASP A CA 1
ATOM 946 C C . ASP A 1 116 ? -5.031 -10.602 19.483 1.00 44.72 116 ASP A C 1
ATOM 948 O O . ASP A 1 116 ? -6.012 -11.347 19.446 1.00 44.72 116 ASP A O 1
ATOM 952 N N . LYS A 1 117 ? -4.706 -9.887 20.562 1.00 47.19 117 LYS A N 1
ATOM 953 C CA . LYS A 1 117 ? -5.182 -10.085 21.949 1.00 47.19 117 LYS A CA 1
ATOM 954 C C . LYS A 1 117 ? -6.702 -10.177 22.169 1.00 47.19 117 LYS A C 1
ATOM 956 O O . LYS A 1 117 ? -7.118 -10.538 23.266 1.00 47.19 117 LYS A O 1
ATOM 961 N N . ASN A 1 118 ? -7.512 -9.859 21.161 1.00 46.50 118 ASN A N 1
ATOM 962 C CA . ASN A 1 118 ? -8.969 -9.816 21.237 1.00 46.50 118 ASN A CA 1
ATOM 963 C C . ASN A 1 118 ? -9.677 -10.862 20.365 1.00 46.50 118 ASN A C 1
ATOM 965 O O . ASN A 1 118 ? -10.898 -10.938 20.451 1.00 46.50 118 ASN A O 1
ATOM 969 N N . HIS A 1 119 ? -8.962 -11.646 19.550 1.00 47.44 119 HIS A N 1
ATOM 970 C CA . HIS A 1 119 ? -9.597 -12.686 18.742 1.00 47.44 119 HIS A CA 1
ATOM 971 C C . HIS A 1 119 ? -9.605 -14.000 19.520 1.00 47.44 119 HIS A C 1
ATOM 973 O O . HIS A 1 119 ? -8.564 -14.625 19.753 1.00 47.44 119 HIS A O 1
ATOM 979 N N . ARG A 1 120 ? -10.788 -14.398 19.992 1.00 47.22 120 ARG A N 1
ATOM 980 C CA . ARG A 1 120 ? -10.968 -15.731 20.569 1.00 47.22 120 ARG A CA 1
ATOM 981 C C . ARG A 1 120 ? -11.029 -16.715 19.407 1.00 47.22 120 ARG A C 1
ATOM 983 O O . ARG A 1 120 ? -11.581 -16.414 18.361 1.00 47.22 120 ARG A O 1
ATOM 990 N N . GLN A 1 121 ? -10.497 -17.915 19.613 1.00 45.16 121 GLN A N 1
ATOM 991 C CA . GLN A 1 121 ? -10.369 -18.995 18.620 1.00 45.16 121 GLN A CA 1
ATOM 992 C C . GLN A 1 121 ? -11.689 -19.412 17.916 1.00 45.16 121 GLN A C 1
ATOM 994 O O . GLN A 1 121 ? -11.654 -20.249 17.019 1.00 45.16 121 GLN A O 1
ATOM 999 N N . ASN A 1 122 ? -12.831 -18.838 18.316 1.00 48.78 122 ASN A N 1
ATOM 1000 C CA . ASN A 1 122 ? -14.182 -19.135 17.842 1.00 48.78 122 ASN A CA 1
ATOM 1001 C C . ASN A 1 122 ? -14.895 -17.936 17.192 1.00 48.78 122 ASN A C 1
ATOM 1003 O O . ASN A 1 122 ? -16.095 -18.035 16.943 1.00 48.78 122 ASN A O 1
ATOM 1007 N N . ASP A 1 123 ? -14.215 -16.814 16.956 1.00 49.66 123 ASP A N 1
ATOM 1008 C CA . ASP A 1 123 ? -14.821 -15.726 16.191 1.00 49.66 123 ASP A CA 1
ATOM 1009 C C . ASP A 1 123 ? -14.956 -16.179 14.726 1.00 49.66 123 ASP A C 1
ATOM 1011 O O . ASP A 1 123 ? -14.006 -16.683 14.120 1.00 49.66 123 ASP A O 1
ATOM 1015 N N . ASP A 1 124 ? -16.167 -16.080 14.172 1.00 47.62 124 ASP A N 1
ATOM 1016 C CA . ASP A 1 124 ? -16.423 -16.441 12.779 1.00 47.62 124 ASP A CA 1
ATOM 1017 C C . ASP A 1 124 ? -15.658 -15.451 11.874 1.00 47.62 124 ASP A C 1
ATOM 1019 O O . ASP A 1 124 ? -15.840 -14.234 12.009 1.00 47.62 124 ASP A O 1
ATOM 1023 N N . PRO A 1 125 ? -14.804 -15.931 10.947 1.00 46.22 125 PRO A N 1
ATOM 1024 C CA . PRO A 1 125 ? -14.023 -15.070 10.058 1.00 46.22 125 PRO A CA 1
ATOM 1025 C C . PRO A 1 125 ? -14.890 -14.170 9.159 1.00 46.22 125 PRO A C 1
ATOM 1027 O O . PRO A 1 125 ? -14.364 -13.247 8.541 1.00 46.22 125 PRO A O 1
ATOM 1030 N N . PHE A 1 126 ? -16.204 -14.409 9.085 1.00 44.94 126 PHE A N 1
ATOM 1031 C CA . PHE A 1 126 ? -17.182 -13.567 8.397 1.00 44.94 126 PHE A CA 1
ATOM 1032 C C . PHE A 1 126 ? -18.074 -12.717 9.324 1.00 44.94 126 PHE A C 1
ATOM 1034 O O . PHE A 1 126 ? -18.760 -11.830 8.814 1.00 44.94 126 PHE A O 1
ATOM 1041 N N . ASP A 1 127 ? -18.059 -12.924 10.648 1.00 43.38 127 ASP A N 1
ATOM 1042 C CA . ASP A 1 127 ? -18.865 -12.152 11.623 1.00 43.38 127 ASP A CA 1
ATOM 1043 C C . ASP A 1 127 ? -18.136 -10.900 12.151 1.00 43.38 127 ASP A C 1
ATOM 1045 O O . ASP A 1 127 ? -18.678 -10.083 12.900 1.00 43.38 127 ASP A O 1
ATOM 1049 N N . SER A 1 128 ? -16.916 -10.652 11.668 1.00 46.94 128 SER A N 1
ATOM 1050 C CA . SER A 1 128 ? -16.282 -9.341 11.792 1.00 46.94 128 SER A CA 1
ATOM 1051 C C . SER A 1 128 ? -16.969 -8.337 10.865 1.00 46.94 128 SER A C 1
ATOM 1053 O O . SER A 1 128 ? -16.464 -7.963 9.809 1.00 46.94 128 SER A O 1
ATOM 1055 N N . SER A 1 129 ? -18.101 -7.800 11.317 1.00 43.47 129 SER A N 1
ATOM 1056 C CA . SER A 1 129 ? -18.802 -6.650 10.720 1.00 43.47 129 SER A CA 1
ATOM 1057 C C . SER A 1 129 ? -17.946 -5.361 10.654 1.00 43.47 129 SER A C 1
ATOM 1059 O O . SER A 1 129 ? -18.439 -4.305 10.262 1.00 43.47 129 SER A O 1
ATOM 1061 N N . GLY A 1 130 ? -16.668 -5.434 11.044 1.00 49.12 130 GLY A N 1
ATOM 1062 C CA . GLY A 1 130 ? -15.659 -4.378 10.980 1.00 49.12 130 GLY A CA 1
ATOM 1063 C C . GLY A 1 130 ? -14.406 -4.732 10.169 1.00 49.12 130 GLY A C 1
ATOM 1064 O O . GLY A 1 130 ? -13.400 -4.044 10.329 1.00 49.12 130 GLY A O 1
ATOM 1065 N N . ASP A 1 131 ? -14.427 -5.779 9.336 1.00 62.94 131 ASP A N 1
ATOM 1066 C CA . ASP A 1 131 ? -13.296 -6.091 8.455 1.00 62.94 131 ASP A CA 1
ATOM 1067 C C . ASP A 1 131 ? -13.261 -5.091 7.285 1.00 62.94 131 ASP A C 1
ATOM 1069 O O . ASP A 1 131 ? -14.154 -5.058 6.429 1.00 62.94 131 ASP A O 1
ATOM 1073 N N . GLY A 1 132 ? -12.282 -4.182 7.311 1.00 77.44 132 GLY A N 1
ATOM 1074 C CA . GLY A 1 132 ? -12.163 -3.097 6.339 1.00 77.44 132 GLY A CA 1
ATOM 1075 C C . GLY A 1 132 ? -12.099 -3.631 4.907 1.00 77.44 132 GLY A C 1
ATOM 1076 O O . GLY A 1 132 ? -11.478 -4.658 4.634 1.00 77.44 132 GLY A O 1
ATOM 1077 N N . ARG A 1 133 ? -12.731 -2.923 3.963 1.00 89.12 133 ARG A N 1
ATOM 1078 C CA . ARG A 1 133 ? -12.703 -3.268 2.534 1.00 89.12 133 ARG A CA 1
ATOM 1079 C C . ARG A 1 133 ? -12.267 -2.076 1.701 1.00 89.12 133 ARG A C 1
ATOM 1081 O O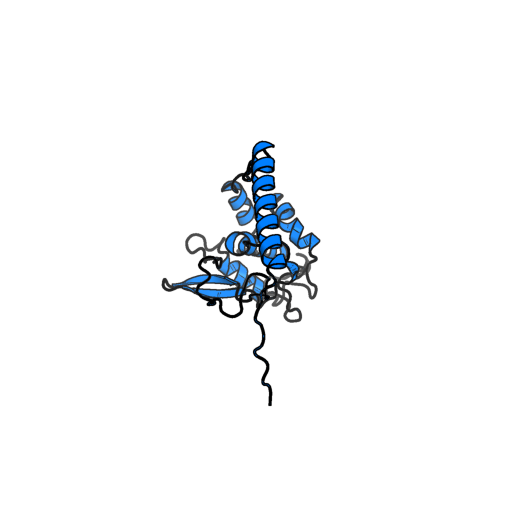 . ARG A 1 133 ? -12.779 -0.971 1.855 1.00 89.12 133 ARG A O 1
ATOM 1088 N N . MET A 1 134 ? -11.352 -2.325 0.773 1.00 92.62 134 MET A N 1
ATOM 1089 C CA . MET A 1 134 ? -10.846 -1.342 -0.178 1.00 92.62 134 MET A CA 1
ATOM 1090 C C . MET A 1 134 ? -11.348 -1.704 -1.574 1.00 92.62 134 MET A C 1
ATOM 1092 O O . MET A 1 134 ? -10.758 -2.552 -2.243 1.00 92.62 134 MET A O 1
ATOM 1096 N N . TYR A 1 135 ? -12.455 -1.093 -1.988 1.00 93.31 135 TYR A N 1
ATOM 1097 C CA . TYR A 1 135 ? -13.106 -1.372 -3.270 1.00 93.31 135 TYR A CA 1
ATOM 1098 C C . TYR A 1 135 ? -12.382 -0.726 -4.453 1.00 93.31 135 TYR A C 1
ATOM 1100 O O . TYR A 1 135 ? -11.676 0.276 -4.318 1.00 93.31 135 TYR A O 1
ATOM 1108 N N . GLU A 1 136 ? -12.549 -1.312 -5.635 1.00 93.88 136 GLU A N 1
ATOM 1109 C CA . GLU A 1 136 ? -12.074 -0.708 -6.873 1.00 93.88 136 GLU A CA 1
ATOM 1110 C C . GLU A 1 136 ? -12.847 0.575 -7.200 1.00 93.88 136 GLU A C 1
ATOM 1112 O O . GLU A 1 136 ? -14.048 0.685 -6.957 1.00 93.88 136 GLU A O 1
ATOM 1117 N N . ASN A 1 137 ? -12.154 1.550 -7.789 1.00 89.56 137 ASN A N 1
ATOM 1118 C CA . ASN A 1 137 ? -12.787 2.767 -8.275 1.00 89.56 137 ASN A CA 1
ATOM 1119 C C . ASN A 1 137 ? -13.089 2.613 -9.770 1.00 89.56 137 ASN A C 1
ATOM 1121 O O . ASN A 1 137 ? -12.199 2.753 -10.616 1.00 89.56 137 ASN A O 1
ATOM 1125 N N . THR A 1 138 ? -14.343 2.293 -10.090 1.00 86.12 138 THR A N 1
ATOM 1126 C CA . THR A 1 138 ? -14.812 2.134 -11.474 1.00 86.12 138 THR A CA 1
ATOM 1127 C C . THR A 1 138 ? -15.018 3.469 -12.183 1.00 86.12 138 THR A C 1
ATOM 1129 O O . THR A 1 138 ? -14.882 3.532 -13.402 1.00 86.12 138 THR A O 1
ATOM 1132 N N . GLU A 1 139 ? -15.327 4.533 -11.439 1.00 84.56 139 GLU A N 1
ATOM 1133 C CA . GLU A 1 139 ? -15.586 5.872 -11.983 1.00 84.56 139 GLU A CA 1
ATOM 1134 C C . GLU A 1 139 ? -14.290 6.589 -12.368 1.00 84.56 139 GLU A C 1
ATOM 1136 O O . GLU A 1 139 ? -14.218 7.251 -13.401 1.00 84.56 139 GLU A O 1
ATOM 1141 N N . ASN A 1 140 ? -13.241 6.403 -11.565 1.00 81.62 140 ASN A N 1
ATOM 1142 C CA . ASN A 1 140 ? -11.904 6.905 -11.836 1.00 81.62 140 ASN A CA 1
ATOM 1143 C C . ASN A 1 140 ? -10.873 5.761 -11.799 1.00 81.62 140 ASN A C 1
ATOM 1145 O O . ASN A 1 140 ? -10.200 5.549 -10.784 1.00 81.62 140 ASN A O 1
ATOM 1149 N N . PRO A 1 141 ? -10.696 5.045 -12.928 1.00 79.00 141 PRO A N 1
ATOM 1150 C CA . PRO A 1 141 ? -9.719 3.969 -13.049 1.00 79.00 141 PRO A CA 1
ATOM 1151 C C . PRO A 1 141 ? -8.278 4.386 -12.743 1.00 79.00 141 PRO A C 1
ATOM 1153 O O . PRO A 1 141 ? -7.490 3.530 -12.342 1.00 79.00 141 PRO A O 1
ATOM 1156 N N . ALA A 1 142 ? -7.937 5.664 -12.943 1.00 76.50 142 ALA A N 1
ATOM 1157 C CA . ALA A 1 142 ? -6.594 6.184 -12.721 1.00 76.50 142 ALA A CA 1
ATOM 1158 C C . ALA A 1 142 ? -6.244 6.267 -11.224 1.00 76.50 142 ALA A C 1
ATOM 1160 O O . ALA A 1 142 ? -5.104 6.038 -10.834 1.00 76.50 142 ALA A O 1
ATOM 1161 N N . SER A 1 143 ? -7.242 6.503 -10.373 1.00 81.12 143 SER A N 1
ATOM 1162 C CA . SER A 1 143 ? -7.094 6.534 -8.913 1.00 81.12 143 SER A CA 1
ATOM 1163 C C . SER A 1 143 ? -7.645 5.267 -8.251 1.00 81.12 143 SER A C 1
ATOM 1165 O O . SER A 1 143 ? -8.067 5.295 -7.098 1.00 81.12 143 SER A O 1
ATOM 1167 N N . CYS A 1 144 ? -7.679 4.144 -8.975 1.00 91.69 144 CYS A N 1
ATOM 1168 C CA . CYS A 1 144 ? -8.235 2.900 -8.462 1.00 91.69 144 CYS A CA 1
ATOM 1169 C C . CYS A 1 144 ? -7.263 2.207 -7.484 1.00 91.69 144 CYS A C 1
ATOM 1171 O O . CYS A 1 144 ? -6.235 1.675 -7.921 1.00 91.69 144 CYS A O 1
ATOM 1173 N N . PRO A 1 145 ? -7.607 2.092 -6.186 1.00 92.81 145 PRO A N 1
ATOM 1174 C CA . PRO A 1 145 ? -6.704 1.531 -5.183 1.00 92.81 145 PRO A CA 1
ATOM 1175 C C . PRO A 1 145 ? -6.445 0.033 -5.383 1.00 92.81 145 PRO A C 1
ATOM 1177 O O . PRO A 1 145 ? -5.320 -0.422 -5.190 1.00 92.81 145 PRO A O 1
ATOM 1180 N N . VAL A 1 146 ? -7.439 -0.728 -5.857 1.00 94.94 146 VAL A N 1
ATOM 1181 C CA . VAL A 1 146 ? -7.284 -2.165 -6.150 1.00 94.94 146 VAL A CA 1
ATOM 1182 C C . VAL A 1 146 ? -6.286 -2.411 -7.284 1.00 94.94 146 VAL A C 1
ATOM 1184 O O . VAL A 1 146 ? -5.385 -3.229 -7.128 1.00 94.94 146 VAL A O 1
ATOM 1187 N N . LYS A 1 147 ? -6.379 -1.668 -8.395 1.00 93.88 147 LYS A N 1
ATOM 1188 C CA . LYS A 1 147 ? -5.446 -1.792 -9.529 1.00 93.88 147 LYS A CA 1
ATOM 1189 C C . LYS A 1 147 ? -4.014 -1.441 -9.135 1.00 93.88 147 LYS A C 1
ATOM 1191 O O . LYS A 1 147 ? -3.088 -2.171 -9.480 1.00 93.88 147 LYS A O 1
ATOM 1196 N N . ALA A 1 148 ? -3.834 -0.350 -8.389 1.00 94.31 148 ALA A N 1
ATOM 1197 C CA . ALA A 1 148 ? -2.522 0.031 -7.877 1.00 94.31 148 ALA A CA 1
ATOM 1198 C C . ALA A 1 148 ? -1.960 -1.044 -6.931 1.00 94.31 148 ALA A C 1
ATOM 1200 O O . ALA A 1 148 ? -0.783 -1.389 -7.008 1.00 94.31 148 ALA A O 1
ATOM 1201 N N . PHE A 1 149 ? -2.806 -1.626 -6.078 1.00 95.19 149 PHE A N 1
ATOM 1202 C CA . PHE A 1 149 ? -2.418 -2.711 -5.183 1.00 95.19 149 PHE A CA 1
ATOM 1203 C C . PHE A 1 149 ? -2.007 -3.987 -5.939 1.00 95.19 149 PHE A C 1
ATOM 1205 O O . PHE A 1 149 ? -0.939 -4.536 -5.667 1.00 95.19 149 PHE A O 1
ATOM 1212 N N . GLU A 1 150 ? -2.798 -4.432 -6.922 1.00 95.12 150 GLU A N 1
ATOM 1213 C CA . GLU A 1 150 ? -2.471 -5.576 -7.788 1.00 95.12 150 GLU A CA 1
ATOM 1214 C C . GLU A 1 150 ? -1.133 -5.350 -8.519 1.00 95.12 150 GLU A C 1
ATOM 1216 O O . GLU A 1 150 ? -0.261 -6.227 -8.517 1.00 95.12 150 GLU A O 1
ATOM 1221 N N . LEU A 1 151 ? -0.928 -4.148 -9.078 1.00 94.69 151 LEU A N 1
ATOM 1222 C CA . LEU A 1 151 ? 0.334 -3.768 -9.713 1.00 94.69 151 LEU A CA 1
ATOM 1223 C C . LEU A 1 151 ? 1.490 -3.832 -8.712 1.00 94.69 151 LEU A C 1
ATOM 1225 O O . LEU A 1 151 ? 2.497 -4.478 -8.995 1.00 94.69 151 LEU A O 1
ATOM 1229 N N . TYR A 1 152 ? 1.342 -3.230 -7.532 1.00 95.75 152 TYR A N 1
ATOM 1230 C CA . TYR A 1 152 ? 2.374 -3.237 -6.498 1.00 95.75 152 TYR A CA 1
ATOM 1231 C C . TYR A 1 152 ? 2.790 -4.659 -6.114 1.00 95.75 152 TYR A C 1
ATOM 1233 O O . TYR A 1 152 ? 3.982 -4.967 -6.147 1.00 95.75 152 TYR A O 1
ATOM 1241 N N . LEU A 1 153 ? 1.829 -5.553 -5.846 1.00 95.00 153 LEU A N 1
ATOM 1242 C CA . LEU A 1 153 ? 2.113 -6.954 -5.524 1.00 95.00 153 LEU A CA 1
ATOM 1243 C C . LEU A 1 153 ? 2.882 -7.671 -6.637 1.00 95.00 153 LEU A C 1
ATOM 1245 O O . LEU A 1 153 ? 3.815 -8.422 -6.340 1.00 95.00 153 LEU A O 1
ATOM 1249 N N . SER A 1 154 ? 2.521 -7.420 -7.900 1.00 94.88 154 SER A N 1
ATOM 1250 C CA . SER A 1 154 ? 3.176 -8.038 -9.061 1.00 94.88 154 SER A CA 1
ATOM 1251 C C . SER A 1 154 ? 4.646 -7.638 -9.217 1.00 94.88 154 SER A C 1
ATOM 1253 O O . SER A 1 154 ? 5.420 -8.376 -9.821 1.00 94.88 154 SER A O 1
ATOM 1255 N N . LYS A 1 155 ? 5.033 -6.482 -8.662 1.00 95.19 155 LYS A N 1
ATOM 1256 C CA . LYS A 1 155 ? 6.375 -5.902 -8.794 1.00 95.19 155 LYS A CA 1
ATOM 1257 C C . LYS A 1 155 ? 7.241 -6.051 -7.540 1.00 95.19 155 LYS A C 1
ATOM 1259 O O . LYS A 1 155 ? 8.396 -5.611 -7.536 1.00 95.19 155 LYS A O 1
ATOM 1264 N N . LEU A 1 156 ? 6.719 -6.666 -6.477 1.00 95.50 156 LEU A N 1
ATOM 1265 C CA . LEU A 1 156 ? 7.488 -6.959 -5.267 1.00 95.50 156 LEU A CA 1
ATOM 1266 C C . LEU A 1 156 ? 8.627 -7.942 -5.548 1.00 95.50 156 LEU A C 1
ATOM 1268 O O . LEU A 1 156 ? 8.528 -8.819 -6.403 1.00 95.50 156 LEU A O 1
ATOM 1272 N N . ASN A 1 157 ? 9.696 -7.862 -4.756 1.00 94.44 157 ASN A N 1
ATOM 1273 C CA . ASN A 1 157 ? 10.767 -8.843 -4.834 1.00 94.44 157 ASN A CA 1
ATOM 1274 C C . ASN A 1 157 ? 10.283 -10.198 -4.281 1.00 94.44 157 ASN A C 1
ATOM 1276 O O . ASN A 1 157 ? 9.856 -10.251 -3.120 1.00 94.44 157 ASN A O 1
ATOM 1280 N N . PRO A 1 158 ? 10.357 -11.293 -5.061 1.00 94.00 158 PRO A N 1
ATOM 1281 C CA . PRO A 1 158 ? 9.871 -12.602 -4.630 1.00 94.00 158 PRO A CA 1
ATOM 1282 C C . PRO A 1 158 ? 10.720 -13.224 -3.514 1.00 94.00 158 PRO A C 1
ATOM 1284 O O . PRO A 1 158 ? 10.217 -14.070 -2.787 1.00 94.00 158 PRO A O 1
ATOM 1287 N N . ALA A 1 159 ? 11.975 -12.791 -3.336 1.00 94.06 159 ALA A N 1
ATOM 1288 C CA . ALA A 1 159 ? 12.857 -13.302 -2.285 1.00 94.06 159 ALA A CA 1
ATOM 1289 C C . ALA A 1 159 ? 12.510 -12.778 -0.878 1.00 94.06 159 ALA A C 1
ATOM 1291 O O . ALA A 1 159 ? 13.109 -13.223 0.100 1.00 94.06 159 ALA A O 1
ATOM 1292 N N . LEU A 1 160 ? 11.571 -11.830 -0.767 1.00 93.38 160 LEU A N 1
ATOM 1293 C CA . LEU A 1 160 ? 11.065 -11.324 0.506 1.00 93.38 160 LEU A CA 1
ATOM 1294 C C . LEU A 1 160 ? 9.568 -11.554 0.647 1.00 93.38 160 LEU A C 1
ATOM 1296 O O . LEU A 1 160 ? 8.783 -11.283 -0.266 1.00 93.38 160 LEU A O 1
ATOM 1300 N N . ASP A 1 161 ? 9.188 -11.949 1.859 1.00 92.06 161 ASP A N 1
ATOM 1301 C CA . ASP A 1 161 ? 7.790 -12.077 2.263 1.00 92.06 161 ASP A CA 1
ATOM 1302 C C . ASP A 1 161 ? 7.185 -10.755 2.726 1.00 92.06 161 ASP A C 1
ATOM 1304 O O . ASP A 1 161 ? 5.969 -10.595 2.679 1.00 92.06 161 ASP A O 1
ATOM 1308 N N . SER A 1 162 ? 8.016 -9.801 3.160 1.00 92.94 162 SER A N 1
ATOM 1309 C CA . SER A 1 162 ? 7.551 -8.493 3.627 1.00 92.94 162 SER A CA 1
ATOM 1310 C C . SER A 1 162 ? 6.812 -7.746 2.516 1.00 92.94 162 SER A C 1
ATOM 1312 O O . SER A 1 162 ? 7.291 -7.679 1.380 1.00 92.94 162 SER A O 1
ATOM 1314 N N . LEU A 1 163 ? 5.662 -7.162 2.863 1.00 93.44 163 LEU A N 1
ATOM 1315 C CA . LEU A 1 163 ? 4.869 -6.330 1.960 1.00 93.44 163 LEU A CA 1
ATOM 1316 C C . LEU A 1 163 ? 5.587 -5.016 1.647 1.00 93.44 163 LEU A C 1
ATOM 1318 O O . LEU A 1 163 ? 5.595 -4.555 0.508 1.00 93.44 163 LEU A O 1
ATOM 1322 N N . TRP A 1 164 ? 6.204 -4.412 2.661 1.00 94.06 164 TRP A N 1
ATOM 1323 C CA . TRP A 1 164 ? 6.839 -3.105 2.558 1.00 94.06 164 TRP A CA 1
ATOM 1324 C C . TRP A 1 164 ? 8.325 -3.247 2.284 1.00 94.06 164 TRP A C 1
ATOM 1326 O O . TRP A 1 164 ? 9.141 -3.375 3.197 1.00 94.06 164 TRP A O 1
ATOM 1336 N N . GLN A 1 165 ? 8.679 -3.206 1.007 1.00 95.12 165 GLN A N 1
ATOM 1337 C CA . GLN A 1 165 ? 10.053 -3.344 0.539 1.00 95.12 165 GLN A CA 1
ATOM 1338 C C . GLN A 1 165 ? 10.594 -1.997 0.071 1.00 95.12 165 GLN A C 1
ATOM 1340 O O . GLN A 1 165 ? 9.845 -1.129 -0.362 1.00 95.12 165 GLN A O 1
ATOM 1345 N N . ARG A 1 166 ? 11.905 -1.786 0.146 1.00 94.44 166 ARG A N 1
ATOM 1346 C CA . ARG A 1 166 ? 12.513 -0.539 -0.322 1.00 94.44 166 ARG A CA 1
ATOM 1347 C C . ARG A 1 166 ? 12.314 -0.415 -1.843 1.00 94.44 166 ARG A C 1
ATOM 1349 O O . ARG A 1 166 ? 12.765 -1.313 -2.558 1.00 94.44 166 ARG A O 1
ATOM 1356 N N . PRO A 1 167 ? 11.698 0.661 -2.359 1.00 94.00 167 PRO A N 1
ATOM 1357 C CA . PRO A 1 167 ? 11.548 0.847 -3.798 1.00 94.00 167 PRO A CA 1
ATOM 1358 C C . PRO A 1 167 ? 12.921 1.041 -4.452 1.00 94.00 167 PRO A C 1
ATOM 1360 O O . PRO A 1 167 ? 13.846 1.576 -3.829 1.00 94.00 167 PRO A O 1
ATOM 1363 N N . LYS A 1 168 ? 13.079 0.581 -5.697 1.00 93.50 168 LYS A N 1
ATOM 1364 C CA . LYS A 1 168 ? 14.236 0.954 -6.520 1.00 93.50 168 LYS A CA 1
ATOM 1365 C C . LYS A 1 168 ? 14.214 2.465 -6.778 1.00 93.50 168 LYS A C 1
ATOM 1367 O O . LYS A 1 168 ? 13.152 3.080 -6.837 1.00 93.50 168 LYS A O 1
ATOM 1372 N N . ALA A 1 169 ? 15.399 3.059 -6.911 1.00 88.19 169 ALA A N 1
ATOM 1373 C CA . ALA A 1 169 ? 15.523 4.451 -7.334 1.00 88.19 169 ALA A CA 1
ATOM 1374 C C . ALA A 1 169 ? 15.062 4.605 -8.790 1.00 88.19 169 ALA A C 1
ATOM 1376 O O . ALA A 1 169 ? 15.216 3.666 -9.570 1.00 88.19 169 ALA A O 1
ATOM 1377 N N . PHE A 1 170 ? 14.558 5.790 -9.140 1.00 79.94 170 PHE A N 1
ATOM 1378 C CA . PHE A 1 170 ? 14.054 6.107 -10.480 1.00 79.94 170 PHE A CA 1
ATOM 1379 C C . PHE A 1 170 ? 15.076 5.783 -11.584 1.00 79.94 170 PHE A C 1
ATOM 1381 O O . PHE A 1 170 ? 14.744 5.098 -12.543 1.00 79.94 170 PHE A O 1
ATOM 1388 N N . ASP A 1 171 ? 16.348 6.140 -11.380 1.00 83.25 171 ASP A N 1
ATOM 1389 C CA . ASP A 1 171 ? 17.426 5.900 -12.356 1.00 83.25 171 ASP A CA 1
ATOM 1390 C C . ASP A 1 171 ? 17.827 4.418 -12.507 1.00 83.25 171 ASP A C 1
ATOM 1392 O O . ASP A 1 171 ? 18.564 4.057 -13.420 1.00 83.25 171 ASP A O 1
ATOM 1396 N N . ASN A 1 172 ? 17.367 3.547 -11.602 1.00 83.38 172 ASN A N 1
ATOM 1397 C CA . ASN A 1 172 ? 17.704 2.119 -11.559 1.00 83.38 172 ASN A CA 1
ATOM 1398 C C . ASN A 1 172 ? 16.488 1.232 -11.864 1.00 83.38 172 ASN A C 1
ATOM 1400 O O . ASN A 1 172 ? 16.419 0.083 -11.413 1.00 83.38 172 ASN A O 1
ATOM 1404 N N . PHE A 1 173 ? 15.503 1.788 -12.563 1.00 88.38 173 PHE A N 1
ATOM 1405 C CA . PHE A 1 173 ? 14.209 1.174 -12.782 1.00 88.38 173 PHE A CA 1
ATOM 1406 C C . PHE A 1 173 ? 13.747 1.344 -14.235 1.00 88.38 173 PHE A C 1
ATOM 1408 O O . PHE A 1 173 ? 13.961 2.381 -14.856 1.00 88.38 173 PHE A O 1
ATOM 1415 N N . ASN A 1 174 ? 13.089 0.312 -14.765 1.00 88.25 174 ASN A N 1
ATOM 1416 C CA . ASN A 1 174 ? 12.348 0.374 -16.016 1.00 88.25 174 ASN A CA 1
ATOM 1417 C C . ASN A 1 174 ? 10.951 -0.228 -15.824 1.00 88.25 174 ASN A C 1
ATOM 1419 O O . ASN A 1 174 ? 10.827 -1.280 -15.205 1.00 88.25 174 ASN A O 1
ATOM 1423 N N . GLU A 1 175 ? 9.909 0.375 -16.396 1.00 87.06 175 GLU A N 1
ATOM 1424 C CA . GLU A 1 175 ? 8.523 -0.111 -16.273 1.00 87.06 175 GLU A CA 1
ATOM 1425 C C . GLU A 1 175 ? 8.336 -1.576 -16.702 1.00 87.06 175 GLU A C 1
ATOM 1427 O O . GLU A 1 175 ? 7.535 -2.317 -16.116 1.00 87.06 175 GLU A O 1
ATOM 1432 N N . SER A 1 176 ? 9.129 -2.030 -17.676 1.00 89.19 176 SER A N 1
ATOM 1433 C CA . SER A 1 176 ? 9.119 -3.419 -18.142 1.00 89.19 176 SER A CA 1
ATOM 1434 C C . SER A 1 176 ? 9.757 -4.414 -17.162 1.00 89.19 176 SER A C 1
ATOM 1436 O O . SER A 1 176 ? 9.556 -5.621 -17.313 1.00 89.19 176 SER A O 1
ATOM 1438 N N . ASP A 1 177 ? 10.462 -3.944 -16.124 1.00 90.88 177 ASP A N 1
ATOM 1439 C CA . ASP A 1 177 ? 11.065 -4.804 -15.110 1.00 90.88 177 ASP A CA 1
ATOM 1440 C C . ASP A 1 177 ? 9.994 -5.647 -14.411 1.00 90.88 177 ASP A C 1
ATOM 1442 O O . ASP A 1 177 ? 8.918 -5.167 -14.033 1.00 90.88 177 ASP A O 1
ATOM 1446 N N . SER A 1 178 ? 10.326 -6.910 -14.151 1.00 91.62 178 SER A N 1
ATOM 1447 C CA . SER A 1 178 ? 9.491 -7.801 -13.343 1.00 91.62 178 SER A CA 1
ATOM 1448 C C . SER A 1 178 ? 9.490 -7.425 -11.859 1.00 91.62 178 SER A C 1
ATOM 1450 O O . SER A 1 178 ? 8.523 -7.712 -11.165 1.00 91.62 178 SER A O 1
ATOM 1452 N N . VAL A 1 179 ? 10.548 -6.769 -11.368 1.00 94.38 179 VAL A N 1
ATOM 1453 C CA . VAL A 1 179 ? 10.726 -6.443 -9.945 1.00 94.38 179 VAL A CA 1
ATOM 1454 C C . VAL A 1 179 ? 11.127 -4.984 -9.776 1.00 94.38 179 VAL A C 1
ATOM 1456 O O . VAL A 1 179 ? 12.170 -4.555 -10.271 1.00 94.38 179 VAL A O 1
ATOM 1459 N N . TRP A 1 180 ? 10.321 -4.226 -9.038 1.00 94.88 180 TRP A N 1
ATOM 1460 C CA . TRP A 1 180 ? 10.501 -2.790 -8.787 1.00 94.88 180 TRP A CA 1
ATOM 1461 C C . TRP A 1 180 ? 10.980 -2.504 -7.357 1.00 94.88 180 TRP A C 1
ATOM 1463 O O . TRP A 1 180 ? 11.386 -1.389 -7.031 1.00 94.88 180 TRP A O 1
ATOM 1473 N N . SER A 1 181 ? 10.972 -3.522 -6.496 1.00 92.31 181 SER A N 1
ATOM 1474 C CA . SER A 1 181 ? 11.451 -3.436 -5.119 1.00 92.31 181 SER A CA 1
ATOM 1475 C C . SER A 1 181 ? 12.825 -4.081 -4.935 1.00 92.31 181 SER A C 1
ATOM 1477 O O . SER A 1 181 ? 13.163 -5.113 -5.517 1.00 92.31 181 SER A O 1
ATOM 1479 N N . CYS A 1 182 ? 13.637 -3.481 -4.073 1.00 92.88 182 CYS A N 1
ATOM 1480 C CA . CYS A 1 182 ? 14.883 -4.075 -3.616 1.00 92.88 182 CYS A CA 1
ATOM 1481 C C . CYS A 1 182 ? 14.594 -5.285 -2.718 1.00 92.88 182 CYS A C 1
ATOM 1483 O O . CYS A 1 182 ? 13.580 -5.324 -2.023 1.00 92.88 182 CYS A O 1
ATOM 1485 N N . ASN A 1 183 ? 15.549 -6.212 -2.628 1.00 93.56 183 ASN A N 1
ATOM 1486 C CA . ASN A 1 183 ? 15.557 -7.258 -1.603 1.00 93.56 183 ASN A CA 1
ATOM 1487 C C . ASN A 1 183 ? 15.930 -6.664 -0.226 1.00 93.56 183 ASN A C 1
ATOM 1489 O O . ASN A 1 183 ? 16.974 -6.968 0.346 1.00 93.56 183 ASN A O 1
ATOM 1493 N N . ALA A 1 184 ? 15.125 -5.721 0.270 1.00 93.75 184 ALA A N 1
ATOM 1494 C CA . ALA A 1 184 ? 15.231 -5.200 1.624 1.00 93.75 184 ALA A CA 1
ATOM 1495 C C . ALA A 1 184 ? 13.889 -4.645 2.128 1.00 93.75 184 ALA A C 1
ATOM 1497 O O . ALA A 1 184 ? 13.258 -3.874 1.402 1.00 93.75 184 ALA A O 1
ATOM 1498 N N . PRO A 1 185 ? 13.475 -4.948 3.370 1.00 93.31 185 PRO A N 1
ATOM 1499 C CA . PRO A 1 185 ? 12.267 -4.380 3.959 1.00 93.31 185 PRO A CA 1
ATOM 1500 C C . PRO A 1 185 ? 12.451 -2.902 4.340 1.00 93.31 185 PRO A C 1
ATOM 1502 O O . PRO A 1 185 ? 13.564 -2.442 4.618 1.00 93.31 185 PRO A O 1
ATOM 1505 N N . LEU A 1 186 ? 11.346 -2.161 4.408 1.00 92.81 186 LEU A N 1
ATOM 1506 C CA . LEU A 1 186 ? 11.309 -0.815 4.970 1.00 92.81 186 LEU A CA 1
ATOM 1507 C C . LEU A 1 186 ? 11.373 -0.844 6.501 1.00 92.81 186 LEU A C 1
ATOM 1509 O O . LEU A 1 186 ? 10.850 -1.732 7.179 1.00 92.81 186 LEU A O 1
ATOM 1513 N N . GLY A 1 187 ? 12.028 0.169 7.066 1.00 89.50 187 GLY A N 1
ATOM 1514 C CA . GLY A 1 187 ? 12.090 0.361 8.510 1.00 89.50 187 GLY A CA 1
ATOM 1515 C C . GLY A 1 187 ? 10.776 0.909 9.069 1.00 89.50 187 GLY A C 1
ATOM 1516 O O . GLY A 1 187 ? 10.100 1.710 8.423 1.00 89.50 187 GLY A O 1
ATOM 1517 N N . LYS A 1 188 ? 10.460 0.557 10.323 1.00 87.00 188 LYS A N 1
ATOM 1518 C CA . LYS A 1 188 ? 9.264 1.051 11.033 1.00 87.00 188 LYS A CA 1
ATOM 1519 C C . LYS A 1 188 ? 9.167 2.585 11.062 1.00 87.00 188 LYS A C 1
ATOM 1521 O O . LYS A 1 188 ? 8.084 3.137 10.922 1.00 87.00 188 LYS A O 1
ATOM 1526 N N . ASN A 1 189 ? 10.305 3.274 11.183 1.00 87.62 189 ASN A N 1
ATOM 1527 C CA . ASN A 1 189 ? 10.352 4.738 11.238 1.00 87.62 189 ASN A CA 1
ATOM 1528 C C . ASN A 1 189 ? 10.063 5.374 9.872 1.00 87.62 189 ASN A C 1
ATOM 1530 O O . ASN A 1 189 ? 9.405 6.410 9.811 1.00 87.62 189 ASN A O 1
ATOM 1534 N N . THR A 1 190 ? 10.528 4.746 8.787 1.00 88.88 190 THR A N 1
ATOM 1535 C CA . THR A 1 190 ? 10.234 5.184 7.417 1.00 88.88 190 THR A CA 1
ATOM 1536 C C . THR A 1 190 ? 8.742 5.059 7.154 1.00 88.88 190 THR A C 1
ATOM 1538 O O . THR A 1 190 ? 8.107 6.048 6.812 1.00 88.88 190 THR A O 1
ATOM 1541 N N . LEU A 1 191 ? 8.178 3.881 7.434 1.00 87.25 191 LEU A N 1
ATOM 1542 C CA . LEU A 1 191 ? 6.746 3.607 7.321 1.00 87.25 191 LEU A CA 1
ATOM 1543 C C . LEU A 1 191 ? 5.900 4.586 8.147 1.00 87.25 191 LEU A C 1
ATOM 1545 O O . LEU A 1 191 ? 4.962 5.186 7.636 1.00 87.25 191 LEU A O 1
ATOM 1549 N N . GLY A 1 192 ? 6.281 4.825 9.403 1.00 84.56 192 GLY A N 1
ATOM 1550 C CA . GLY A 1 192 ? 5.582 5.763 10.282 1.00 84.56 192 GLY A CA 1
ATOM 1551 C C . GLY A 1 192 ? 5.680 7.236 9.868 1.00 84.56 192 GLY A C 1
ATOM 1552 O O . GLY A 1 192 ? 4.923 8.047 10.403 1.00 84.56 192 GLY A O 1
ATOM 1553 N N . SER A 1 193 ? 6.585 7.575 8.945 1.00 86.25 193 SER A N 1
ATOM 1554 C CA . SER A 1 193 ? 6.789 8.933 8.424 1.00 86.25 193 SER A CA 1
ATOM 1555 C C . SER A 1 193 ? 6.215 9.132 7.019 1.00 86.25 193 SER A C 1
ATOM 1557 O O . SER A 1 193 ? 6.223 10.264 6.539 1.00 86.25 193 SER A O 1
ATOM 1559 N N . LEU A 1 194 ? 5.692 8.078 6.375 1.00 86.88 194 LEU A N 1
ATOM 1560 C CA . LEU A 1 194 ? 5.206 8.146 4.994 1.00 86.88 194 LEU A CA 1
ATOM 1561 C C . LEU A 1 194 ? 4.102 9.184 4.812 1.00 86.88 194 LEU A C 1
ATOM 1563 O O . LEU A 1 194 ? 4.211 9.994 3.900 1.00 86.88 194 LEU A O 1
ATOM 1567 N N . MET A 1 195 ? 3.125 9.257 5.722 1.00 83.69 195 MET A N 1
ATOM 1568 C CA . MET A 1 195 ? 2.063 10.272 5.648 1.00 83.69 195 MET A CA 1
ATOM 1569 C C . MET A 1 195 ? 2.625 11.698 5.545 1.00 83.69 195 MET A C 1
ATOM 1571 O O . MET A 1 195 ? 2.174 12.478 4.718 1.00 83.69 195 MET A O 1
ATOM 1575 N N . LYS A 1 196 ? 3.667 12.015 6.330 1.00 84.19 196 LYS A N 1
ATOM 1576 C CA . LYS A 1 196 ? 4.323 13.333 6.298 1.00 84.19 196 LYS A CA 1
ATOM 1577 C C . LYS A 1 196 ? 5.055 13.588 4.986 1.00 84.19 196 LYS A C 1
ATOM 1579 O O . LYS A 1 196 ? 5.216 14.730 4.592 1.00 84.19 196 LYS A O 1
ATOM 1584 N N . THR A 1 197 ? 5.584 12.538 4.361 1.00 83.50 197 THR A N 1
ATOM 1585 C CA . THR A 1 197 ? 6.257 12.659 3.064 1.00 83.50 197 THR A CA 1
ATOM 1586 C C . THR A 1 197 ? 5.243 12.873 1.950 1.00 83.50 197 THR A C 1
ATOM 1588 O O . THR A 1 197 ? 5.479 13.712 1.094 1.00 83.50 197 THR A O 1
ATOM 1591 N N . ILE A 1 198 ? 4.118 12.154 1.984 1.00 80.62 198 ILE A N 1
ATOM 1592 C CA . ILE A 1 198 ? 3.060 12.252 0.974 1.00 80.62 198 ILE A CA 1
ATOM 1593 C C . ILE A 1 198 ? 2.378 13.622 1.041 1.00 80.62 198 ILE A C 1
ATOM 1595 O O . ILE A 1 198 ? 2.152 14.228 0.006 1.00 80.62 198 ILE A O 1
ATOM 1599 N N . SER A 1 199 ? 2.122 14.156 2.239 1.00 71.69 199 SER A N 1
ATOM 1600 C CA . SER A 1 199 ? 1.433 15.445 2.415 1.00 71.69 199 SER A CA 1
ATOM 1601 C C . SER A 1 199 ? 2.231 16.680 1.966 1.00 71.69 199 SER A C 1
ATOM 1603 O O . SER A 1 199 ? 1.733 17.795 2.091 1.00 71.69 199 SER A O 1
ATOM 1605 N N . VAL A 1 200 ? 3.493 16.510 1.557 1.00 69.88 200 VAL A N 1
ATOM 1606 C CA . VAL A 1 200 ? 4.385 17.595 1.100 1.00 69.88 200 VAL A CA 1
ATOM 1607 C C . VAL A 1 200 ? 4.507 17.624 -0.429 1.00 69.88 200 VAL A C 1
ATOM 1609 O O . VAL A 1 200 ? 5.006 18.610 -0.968 1.00 69.88 200 VAL A O 1
ATOM 1612 N N . VAL A 1 201 ? 4.080 16.554 -1.108 1.00 57.75 201 VAL A N 1
ATOM 1613 C CA . VAL A 1 201 ? 4.062 16.444 -2.576 1.00 57.75 201 VAL A CA 1
ATOM 1614 C C . VAL A 1 201 ? 2.833 17.164 -3.113 1.00 57.75 201 VAL A C 1
ATOM 1616 O O . VAL A 1 201 ? 3.019 17.987 -4.033 1.00 57.75 201 VAL A O 1
#

Secondary structure (DSSP, 8-state):
-----------HHHHHHHHHHHHHHHHHHHHHHHTTTT---PPPPPPHHHHHHHHHT--TTS--HHHHHHHHHHHHHHHH--S-STTTTT-BGGGEEEEE-TTS-EEEEE------TT--TT--TTT-TT---EE--SS-GGG-HHHHHHHHHHHS-TT--BSSEEEPPGGG--TT-S--EEEEEPPHHHHHHHHHHHTT-

pLDDT: mean 80.07, std 15.86, range [36.53, 95.75]

Radius of gyration: 23.74 Å; chains: 1; bounding box: 40×63×68 Å

Sequence (201 aa):
MFDSEEDDTTDMNEIVCEALSNQVFEATEVELKRQGFAKVEHHEPILTEDLAKIYSSYDPSSPDPKSLQYFVWFSIIFHLICRGRENLRLQKRQSFSVSVDGSGQKYVYQHLDELDKNHRQNDDPFDSSGDGRMYENTENPASCPVKAFELYLSKLNPALDSLWQRPKAFDNFNESDSVWSCNAPLGKNTLGSLMKTISVV